Protein AF-A0A6A4YY53-F1 (afdb_monomer_lite)

Structure (mmCIF, N/CA/C/O backbone):
data_AF-A0A6A4YY53-F1
#
_entry.id   AF-A0A6A4YY53-F1
#
loop_
_atom_site.group_PDB
_atom_site.id
_atom_site.type_symbol
_atom_site.label_atom_id
_atom_site.label_alt_id
_atom_site.label_comp_id
_atom_site.label_asym_id
_atom_site.label_entity_id
_atom_site.label_seq_id
_atom_site.pdbx_PDB_ins_code
_atom_site.Cartn_x
_atom_site.Cartn_y
_atom_site.Cartn_z
_atom_site.occupancy
_atom_site.B_iso_or_equiv
_atom_site.auth_seq_id
_atom_site.auth_comp_id
_atom_site.auth_asym_id
_atom_site.auth_atom_id
_atom_site.pdbx_PDB_model_num
ATOM 1 N N . MET A 1 1 ? 32.878 -46.311 -9.387 1.00 37.47 1 MET A N 1
ATOM 2 C CA . MET A 1 1 ? 31.537 -45.861 -9.813 1.00 37.47 1 MET A CA 1
ATOM 3 C C . MET A 1 1 ? 31.121 -44.766 -8.856 1.00 37.47 1 MET A C 1
ATOM 5 O O . MET A 1 1 ? 30.853 -45.054 -7.700 1.00 37.47 1 MET A O 1
ATOM 9 N N . ALA A 1 2 ? 31.264 -43.519 -9.300 1.00 33.59 2 ALA A N 1
ATOM 10 C CA . ALA A 1 2 ? 31.060 -42.329 -8.488 1.00 33.59 2 ALA A CA 1
ATOM 11 C C . ALA A 1 2 ? 29.573 -41.958 -8.465 1.00 33.59 2 ALA A C 1
ATOM 13 O O . ALA A 1 2 ? 28.923 -41.954 -9.510 1.00 33.59 2 ALA A O 1
ATOM 14 N N . SER A 1 3 ? 29.060 -41.676 -7.270 1.00 32.03 3 SER A N 1
ATOM 15 C CA . SER A 1 3 ? 27.709 -41.169 -7.033 1.00 32.03 3 SER A CA 1
ATOM 16 C C . SER A 1 3 ? 27.502 -39.820 -7.732 1.00 32.03 3 SER A C 1
ATOM 18 O O . SER A 1 3 ? 28.399 -38.974 -7.677 1.00 32.03 3 SER A O 1
ATOM 20 N N . PRO A 1 4 ? 26.346 -39.576 -8.370 1.00 37.41 4 PRO A N 1
ATOM 21 C CA . PRO A 1 4 ? 26.076 -38.299 -9.003 1.00 37.41 4 PRO A CA 1
ATOM 22 C C . PRO A 1 4 ? 25.735 -37.246 -7.940 1.00 37.41 4 PRO A C 1
ATOM 24 O O . PRO A 1 4 ? 24.769 -37.375 -7.195 1.00 37.41 4 PRO A O 1
ATOM 27 N N . ASN A 1 5 ? 26.596 -36.230 -7.884 1.00 34.94 5 ASN A N 1
ATOM 28 C CA . ASN A 1 5 ? 26.412 -34.871 -7.376 1.00 34.94 5 ASN A CA 1
ATOM 29 C C . ASN A 1 5 ? 25.032 -34.524 -6.780 1.00 34.94 5 ASN A C 1
ATOM 31 O O . ASN A 1 5 ? 24.102 -34.166 -7.498 1.00 34.94 5 ASN A O 1
ATOM 35 N N . HIS A 1 6 ? 24.989 -34.406 -5.452 1.00 35.47 6 HIS A N 1
ATOM 36 C CA . HIS A 1 6 ? 24.028 -33.576 -4.708 1.00 35.47 6 HIS A CA 1
ATOM 37 C C . HIS A 1 6 ? 24.285 -32.056 -4.874 1.00 35.47 6 HIS A C 1
ATOM 39 O O . HIS A 1 6 ? 23.792 -31.238 -4.103 1.00 35.47 6 HIS A O 1
ATOM 45 N N . SER A 1 7 ? 25.047 -31.652 -5.893 1.00 38.91 7 SER A N 1
ATOM 46 C CA . SER A 1 7 ? 25.583 -30.294 -6.061 1.00 38.91 7 SER A CA 1
ATOM 47 C C . SER A 1 7 ? 24.715 -29.373 -6.929 1.00 38.91 7 SER A C 1
ATOM 49 O O . SER A 1 7 ? 25.187 -28.325 -7.356 1.00 38.91 7 SER A O 1
ATOM 51 N N . SER A 1 8 ? 23.459 -29.735 -7.208 1.00 35.44 8 SER A N 1
ATOM 52 C CA . SER A 1 8 ? 22.575 -28.958 -8.101 1.00 35.44 8 SER A CA 1
ATOM 53 C C . SER A 1 8 ? 21.378 -28.298 -7.406 1.00 35.44 8 SER A C 1
ATOM 55 O O . SER A 1 8 ? 20.578 -27.661 -8.077 1.00 35.44 8 SER A O 1
ATOM 57 N N . GLN A 1 9 ? 21.262 -28.400 -6.076 1.00 33.25 9 GLN A N 1
ATOM 58 C CA . GLN A 1 9 ? 20.248 -27.679 -5.281 1.00 33.25 9 GLN A CA 1
ATOM 59 C C . GLN A 1 9 ? 20.835 -26.578 -4.377 1.00 33.25 9 GLN A C 1
ATOM 61 O O . GLN A 1 9 ? 20.098 -25.943 -3.634 1.00 33.25 9 GLN A O 1
ATOM 66 N N . ALA A 1 10 ? 22.145 -26.316 -4.454 1.00 34.53 10 ALA A N 1
ATOM 67 C CA . ALA A 1 10 ? 22.851 -25.377 -3.570 1.00 34.53 10 ALA A CA 1
ATOM 68 C C . ALA A 1 10 ? 23.394 -24.117 -4.276 1.00 34.53 10 ALA A C 1
ATOM 70 O O . ALA A 1 10 ? 24.271 -23.445 -3.745 1.00 34.53 10 ALA A O 1
ATOM 71 N N . ILE A 1 11 ? 22.900 -23.784 -5.473 1.00 36.62 11 ILE A N 1
ATOM 72 C CA . ILE A 1 11 ? 23.312 -22.579 -6.208 1.00 36.62 11 ILE A CA 1
ATOM 73 C C . ILE A 1 11 ? 22.077 -21.949 -6.855 1.00 36.62 11 ILE A C 1
ATOM 75 O O . ILE A 1 11 ? 21.913 -22.085 -8.053 1.00 36.62 11 ILE A O 1
ATOM 79 N N . VAL A 1 12 ? 21.177 -21.378 -6.049 1.00 36.28 12 VAL A N 1
ATOM 80 C CA . VAL A 1 12 ? 20.434 -20.110 -6.259 1.00 36.28 12 VAL A CA 1
ATOM 81 C C . VAL A 1 12 ? 19.715 -19.820 -4.925 1.00 36.28 12 VAL A C 1
ATOM 83 O O . VAL A 1 12 ? 18.495 -19.829 -4.823 1.00 36.28 12 VAL A O 1
ATOM 86 N N . ALA A 1 13 ? 20.475 -19.619 -3.847 1.00 38.56 13 ALA A N 1
ATOM 87 C CA . ALA A 1 13 ? 20.013 -18.710 -2.804 1.00 38.56 13 ALA A CA 1
ATOM 88 C C . ALA A 1 13 ? 20.441 -17.325 -3.293 1.00 38.56 13 ALA A C 1
ATOM 90 O O . ALA A 1 13 ? 21.518 -16.847 -2.943 1.00 38.56 13 ALA A O 1
ATOM 91 N N . THR A 1 14 ? 19.684 -16.746 -4.231 1.00 50.88 14 THR A N 1
ATOM 92 C CA . THR A 1 14 ? 19.857 -15.337 -4.589 1.00 50.88 14 THR A CA 1
ATOM 93 C C . THR A 1 14 ? 19.625 -14.575 -3.296 1.00 50.88 14 THR A C 1
ATOM 95 O O . THR A 1 14 ? 18.511 -14.591 -2.773 1.00 50.88 14 THR A O 1
ATOM 98 N N . LEU A 1 15 ? 20.683 -14.003 -2.723 1.00 64.50 15 LEU A N 1
ATOM 99 C CA . LEU A 1 15 ? 20.560 -13.094 -1.593 1.00 64.50 15 LEU A CA 1
ATOM 100 C C . LEU A 1 15 ? 19.583 -12.003 -2.030 1.00 64.50 15 LEU A C 1
ATOM 102 O O . LEU A 1 15 ? 19.869 -11.250 -2.960 1.00 64.50 15 LEU A O 1
ATOM 106 N N . LEU A 1 16 ? 18.387 -12.002 -1.440 1.00 79.06 16 LEU A N 1
ATOM 107 C CA . LEU A 1 16 ? 17.420 -10.944 -1.678 1.00 79.06 16 LEU A CA 1
ATOM 108 C C . LEU A 1 16 ? 18.083 -9.610 -1.309 1.00 79.06 16 LEU A C 1
ATOM 110 O O . LEU A 1 16 ? 18.777 -9.562 -0.290 1.00 79.06 16 LEU A O 1
ATOM 114 N N . PRO A 1 17 ? 17.862 -8.543 -2.095 1.00 86.19 17 PRO A N 1
ATOM 115 C CA . PRO A 1 17 ? 18.312 -7.200 -1.754 1.00 86.19 17 PRO A CA 1
ATOM 116 C C . PRO A 1 17 ? 17.991 -6.858 -0.296 1.00 86.19 17 PRO A C 1
ATOM 118 O O . PRO A 1 17 ? 16.828 -6.938 0.120 1.00 86.19 17 PRO A O 1
ATOM 121 N N . SER A 1 18 ? 19.022 -6.510 0.475 1.00 84.38 18 SER A N 1
ATOM 122 C CA . SER A 1 18 ? 18.921 -6.219 1.911 1.00 84.38 18 SER A CA 1
ATOM 123 C C . SER A 1 18 ? 19.358 -4.807 2.286 1.00 84.38 18 SER A C 1
ATOM 125 O O . SER A 1 18 ? 19.112 -4.396 3.419 1.00 84.38 18 SER A O 1
ATOM 127 N N . ASN A 1 19 ? 19.984 -4.061 1.370 1.00 91.56 19 ASN A N 1
ATOM 128 C CA . ASN A 1 19 ? 20.367 -2.678 1.625 1.00 91.56 19 ASN A CA 1
ATOM 129 C C . ASN A 1 19 ? 19.117 -1.790 1.563 1.00 91.56 19 ASN A C 1
ATOM 131 O O . ASN A 1 19 ? 18.606 -1.511 0.478 1.00 91.56 19 ASN A O 1
ATOM 135 N N . GLU A 1 20 ? 18.577 -1.413 2.722 1.00 94.62 20 GLU A N 1
ATOM 136 C CA . GLU A 1 20 ? 17.355 -0.612 2.826 1.00 94.62 20 GLU A CA 1
ATOM 137 C C . GLU A 1 20 ? 17.622 0.831 2.380 1.00 94.62 20 GLU A C 1
ATOM 139 O O . GLU A 1 20 ? 18.438 1.541 2.961 1.00 94.62 20 GLU A O 1
ATOM 144 N N . ILE A 1 21 ? 16.910 1.269 1.343 1.00 94.81 21 ILE A N 1
ATOM 145 C CA . ILE A 1 21 ? 17.042 2.618 0.772 1.00 94.81 21 ILE A CA 1
ATOM 146 C C . ILE A 1 21 ? 15.827 3.505 1.056 1.00 94.81 21 ILE A C 1
ATOM 148 O O . ILE A 1 21 ? 15.877 4.711 0.793 1.00 94.81 21 ILE A O 1
ATOM 152 N N . LEU A 1 22 ? 14.734 2.915 1.548 1.00 95.75 22 LEU A N 1
ATOM 153 C CA . LEU A 1 22 ? 13.509 3.601 1.942 1.00 95.75 22 LEU A CA 1
ATOM 154 C C . LEU A 1 22 ? 12.761 2.775 2.994 1.00 95.75 22 LEU A C 1
ATOM 156 O O . LEU A 1 22 ? 12.512 1.589 2.777 1.00 95.75 22 LEU A O 1
ATOM 160 N N . GLU A 1 23 ? 12.324 3.438 4.063 1.00 96.19 23 GLU A N 1
ATOM 161 C CA . GLU A 1 23 ? 11.366 2.919 5.038 1.00 96.19 23 GLU A CA 1
ATOM 162 C C . GLU A 1 23 ? 10.312 3.993 5.327 1.00 96.19 23 GLU A C 1
ATOM 164 O O . GLU A 1 23 ? 10.627 5.096 5.774 1.00 96.19 23 GLU A O 1
ATOM 169 N N . LEU A 1 24 ? 9.046 3.664 5.069 1.00 94.62 24 LEU A N 1
ATOM 170 C CA . LEU A 1 24 ? 7.894 4.516 5.345 1.00 94.62 24 LEU A CA 1
ATOM 171 C C . LEU A 1 24 ? 6.865 3.696 6.117 1.00 94.62 24 LEU A C 1
ATOM 173 O O . LEU A 1 24 ? 6.412 2.662 5.639 1.00 94.62 24 LEU A O 1
ATOM 177 N N . LEU A 1 25 ? 6.478 4.148 7.308 1.00 92.69 25 LEU A N 1
ATOM 178 C CA . LEU A 1 25 ? 5.554 3.399 8.174 1.00 92.69 25 LEU A CA 1
ATOM 179 C C . LEU A 1 25 ? 4.077 3.640 7.830 1.00 92.69 25 LEU A C 1
ATOM 181 O O . LEU A 1 25 ? 3.223 2.798 8.108 1.00 92.69 25 LEU A O 1
ATOM 185 N N . THR A 1 26 ? 3.781 4.790 7.221 1.00 91.62 26 THR A N 1
ATOM 186 C CA . THR A 1 26 ? 2.415 5.216 6.915 1.00 91.62 26 THR A CA 1
ATOM 187 C C . THR A 1 26 ? 2.377 5.908 5.559 1.00 91.62 26 THR A C 1
ATOM 189 O O . THR A 1 26 ? 2.706 7.086 5.441 1.00 91.62 26 THR A O 1
ATOM 192 N N . VAL A 1 27 ? 1.946 5.174 4.538 1.00 93.38 27 VAL A N 1
ATOM 193 C CA . VAL A 1 27 ? 1.692 5.681 3.185 1.00 93.38 27 VAL A CA 1
ATOM 194 C C . VAL A 1 27 ? 0.210 5.513 2.871 1.00 93.38 27 VAL A C 1
ATOM 196 O O . VAL A 1 27 ? -0.342 4.427 3.059 1.00 93.38 27 VAL A O 1
ATOM 199 N N . SER A 1 28 ? -0.434 6.580 2.399 1.00 91.75 28 SER A N 1
ATOM 200 C CA . SER A 1 28 ? -1.796 6.541 1.866 1.00 91.75 28 SER A CA 1
ATOM 201 C C . SER A 1 28 ? -1.743 6.691 0.345 1.00 91.75 28 SER A C 1
ATOM 203 O O . SER A 1 28 ? -1.047 7.553 -0.190 1.00 91.75 28 SER A O 1
ATOM 205 N N . PHE A 1 29 ? -2.452 5.819 -0.368 1.00 89.94 29 PHE A N 1
ATOM 206 C CA . PHE A 1 29 ? -2.552 5.893 -1.823 1.00 89.94 29 PHE A CA 1
ATOM 207 C C . PHE A 1 29 ? -3.907 6.504 -2.185 1.00 89.94 29 PHE A C 1
ATOM 209 O O . PHE A 1 29 ? -4.923 5.960 -1.759 1.00 89.94 29 PHE A O 1
ATOM 216 N N . PRO A 1 30 ? -3.972 7.577 -2.997 1.00 85.62 30 PRO A N 1
ATOM 217 C CA . PRO A 1 30 ? -5.246 8.176 -3.409 1.00 85.62 30 PRO A CA 1
ATOM 218 C C . PRO A 1 30 ? -6.177 7.216 -4.162 1.00 85.62 30 PRO A C 1
ATOM 220 O O . PRO A 1 30 ? -7.385 7.430 -4.200 1.00 85.62 30 PRO A O 1
ATOM 223 N N . SER A 1 31 ? -5.618 6.169 -4.777 1.00 84.31 31 SER A N 1
ATOM 224 C CA . SER A 1 31 ? -6.366 5.096 -5.440 1.00 84.31 31 SER A CA 1
ATOM 225 C C . SER A 1 31 ? -7.013 4.105 -4.464 1.00 84.31 31 SER A C 1
ATOM 227 O O . SER A 1 31 ? -7.843 3.302 -4.879 1.00 84.31 31 SER A O 1
ATOM 229 N N . GLN A 1 32 ? -6.641 4.150 -3.185 1.00 84.31 32 GLN A N 1
ATOM 230 C CA . GLN A 1 32 ? -7.169 3.317 -2.111 1.00 84.31 32 GLN A CA 1
ATOM 231 C C . GLN A 1 32 ? -8.100 4.141 -1.211 1.00 84.31 32 GLN A C 1
ATOM 233 O O . GLN A 1 32 ? -8.141 5.371 -1.275 1.00 84.31 32 GLN A O 1
ATOM 238 N N . SER A 1 33 ? -8.875 3.473 -0.351 1.00 79.00 33 SER A N 1
ATOM 239 C CA . SER A 1 33 ? -9.682 4.186 0.649 1.00 79.00 33 SER A CA 1
ATOM 240 C C . SER A 1 33 ? -8.785 5.065 1.525 1.00 79.00 33 SER A C 1
ATOM 242 O O . SER A 1 33 ? -7.762 4.594 2.015 1.00 79.00 33 SER A O 1
ATOM 244 N N . ALA A 1 34 ? -9.212 6.300 1.804 1.00 70.88 34 ALA A N 1
ATOM 245 C CA . ALA A 1 34 ? -8.448 7.283 2.584 1.00 70.88 34 AL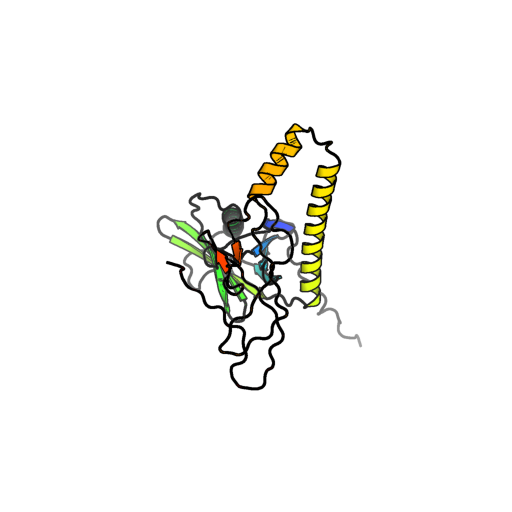A A CA 1
ATOM 246 C C . ALA A 1 34 ? -8.064 6.817 4.003 1.00 70.88 34 ALA A C 1
ATOM 248 O O . ALA A 1 34 ? -7.195 7.409 4.637 1.00 70.88 34 ALA A O 1
ATOM 249 N N . THR A 1 35 ? -8.722 5.777 4.519 1.00 72.81 35 THR A N 1
ATOM 250 C CA . THR A 1 35 ? -8.431 5.184 5.829 1.00 72.81 35 THR A CA 1
ATOM 251 C C . THR A 1 35 ? -7.400 4.060 5.779 1.00 72.81 35 THR A C 1
ATOM 253 O O . THR A 1 35 ? -6.858 3.718 6.823 1.00 72.81 35 THR A O 1
ATOM 256 N N . HIS A 1 36 ? -7.149 3.470 4.606 1.00 85.25 36 HIS A N 1
ATOM 257 C CA . HIS A 1 36 ? -6.193 2.377 4.460 1.00 85.25 36 HIS A CA 1
ATOM 258 C C . HIS A 1 36 ? -4.786 2.940 4.295 1.00 85.25 36 HIS A C 1
ATOM 260 O O . HIS A 1 36 ? -4.516 3.739 3.396 1.00 85.25 36 HIS A O 1
ATOM 266 N N . THR A 1 37 ? -3.882 2.499 5.166 1.00 92.12 37 THR A N 1
ATOM 267 C CA . THR A 1 37 ? -2.472 2.895 5.121 1.00 92.12 37 THR A CA 1
ATOM 268 C C . THR A 1 37 ? -1.566 1.679 5.045 1.00 92.12 37 THR A C 1
ATOM 270 O O . THR A 1 37 ? -1.928 0.577 5.467 1.00 92.12 37 THR A O 1
ATOM 273 N N . PHE A 1 38 ? -0.377 1.890 4.492 1.00 94.50 38 PHE A N 1
ATOM 274 C CA . PHE A 1 38 ? 0.596 0.835 4.259 1.00 94.50 38 PHE A CA 1
ATOM 275 C C . PHE A 1 38 ? 1.962 1.226 4.813 1.00 94.50 38 PHE A C 1
ATOM 277 O O . PHE A 1 38 ? 2.369 2.384 4.695 1.00 94.50 38 PHE A O 1
ATOM 284 N N . ALA A 1 39 ? 2.680 0.252 5.362 1.00 95.31 39 ALA A N 1
ATOM 285 C CA . ALA A 1 39 ? 4.120 0.351 5.520 1.00 95.31 39 ALA A CA 1
ATOM 286 C C . ALA A 1 39 ? 4.788 -0.070 4.204 1.00 95.31 39 ALA A C 1
ATOM 288 O O . ALA A 1 39 ? 4.394 -1.061 3.588 1.00 95.31 39 ALA A O 1
ATOM 289 N N . VAL A 1 40 ? 5.784 0.691 3.759 1.00 97.06 40 VAL A N 1
ATOM 290 C CA . VAL A 1 40 ? 6.498 0.483 2.497 1.00 97.06 40 VAL A CA 1
ATOM 291 C C . VAL A 1 40 ? 7.992 0.459 2.771 1.00 97.06 40 VAL A C 1
ATOM 293 O O . VAL A 1 40 ? 8.524 1.348 3.438 1.00 97.06 40 VAL A O 1
ATOM 296 N N . LYS A 1 41 ? 8.677 -0.543 2.223 1.00 97.12 41 LYS A N 1
ATOM 297 C CA . LYS A 1 41 ? 10.136 -0.633 2.241 1.00 97.12 41 LYS A CA 1
ATOM 298 C C . LYS A 1 41 ? 10.678 -0.907 0.849 1.00 97.12 41 LYS A C 1
ATOM 300 O O . LYS A 1 41 ? 10.087 -1.667 0.077 1.00 97.12 41 LYS A O 1
ATOM 305 N N . MET A 1 42 ? 11.824 -0.307 0.547 1.00 97.25 42 MET A N 1
ATOM 306 C CA . MET A 1 42 ? 12.580 -0.572 -0.675 1.00 97.25 42 MET A CA 1
ATOM 307 C C . MET A 1 42 ? 14.003 -0.976 -0.316 1.00 97.25 42 MET A C 1
ATOM 309 O O . MET A 1 42 ? 14.644 -0.338 0.521 1.00 97.25 42 MET A O 1
ATOM 313 N N . PHE A 1 43 ? 14.504 -2.003 -0.990 1.00 95.38 43 PHE A N 1
ATOM 314 C CA . PHE A 1 43 ? 15.859 -2.506 -0.814 1.00 95.38 43 PHE A CA 1
ATOM 315 C C . PHE A 1 43 ? 16.564 -2.592 -2.163 1.00 95.38 43 PHE A C 1
ATOM 317 O O . PHE A 1 43 ? 15.957 -3.031 -3.141 1.00 95.38 43 PHE A O 1
ATOM 324 N N . LEU A 1 44 ? 17.839 -2.222 -2.209 1.00 93.44 44 LEU A N 1
ATOM 325 C CA . LEU A 1 44 ? 18.726 -2.461 -3.348 1.00 93.44 44 LEU A CA 1
ATOM 326 C C . LEU A 1 44 ? 19.799 -3.486 -2.991 1.00 93.44 44 LEU A C 1
ATOM 328 O O . LEU A 1 44 ? 19.931 -3.924 -1.842 1.00 93.44 44 LEU A O 1
ATOM 332 N N . SER A 1 45 ? 20.531 -3.913 -4.012 1.00 89.00 45 SER A N 1
ATOM 333 C CA . SER A 1 45 ? 21.742 -4.700 -3.815 1.00 89.00 45 SER A CA 1
ATOM 334 C C . SER A 1 45 ? 22.838 -3.841 -3.171 1.00 89.00 45 SER A C 1
ATOM 336 O O . SER A 1 45 ? 22.762 -2.611 -3.167 1.00 89.00 45 SER A O 1
ATOM 338 N N . ASP A 1 46 ? 23.867 -4.474 -2.607 1.00 84.44 46 ASP A N 1
ATOM 339 C CA . ASP A 1 46 ? 24.931 -3.775 -1.860 1.00 84.44 46 ASP A CA 1
ATOM 340 C C . ASP A 1 46 ? 25.713 -2.757 -2.707 1.00 84.44 46 ASP A C 1
ATOM 342 O O . ASP A 1 46 ? 26.301 -1.818 -2.180 1.00 84.44 46 ASP A O 1
ATOM 346 N N . ASN A 1 47 ? 25.717 -2.932 -4.028 1.00 85.06 47 ASN A N 1
ATOM 347 C CA . ASN A 1 47 ? 26.295 -2.000 -4.994 1.00 85.06 47 ASN A CA 1
ATOM 348 C C . ASN A 1 47 ? 25.352 -0.842 -5.373 1.00 85.06 47 ASN A C 1
ATOM 350 O O . ASN A 1 47 ? 25.662 -0.119 -6.315 1.00 85.06 47 ASN A O 1
ATOM 354 N N . GLU A 1 48 ? 24.221 -0.695 -4.677 1.00 84.44 48 GLU A N 1
ATOM 355 C CA . GLU A 1 48 ? 23.156 0.273 -4.970 1.00 84.44 48 GLU A CA 1
ATOM 356 C C . GLU A 1 48 ? 22.615 0.162 -6.406 1.00 84.44 48 GLU A C 1
ATOM 358 O O . GLU A 1 48 ? 22.177 1.147 -6.988 1.00 84.44 48 GLU A O 1
ATOM 363 N N . ASP A 1 49 ? 22.620 -1.050 -6.967 1.00 90.12 49 ASP A N 1
ATOM 364 C CA . ASP A 1 49 ? 22.089 -1.382 -8.294 1.00 90.12 49 ASP A CA 1
ATOM 365 C C . ASP A 1 49 ? 20.934 -2.395 -8.175 1.00 90.12 49 ASP A C 1
ATOM 367 O O . ASP A 1 49 ? 20.626 -2.916 -7.091 1.00 90.12 49 ASP A O 1
ATOM 371 N N . LEU A 1 50 ? 20.294 -2.698 -9.303 1.00 90.75 50 LEU A N 1
ATOM 372 C CA . LEU A 1 50 ? 19.385 -3.827 -9.419 1.00 90.75 50 LEU A CA 1
ATOM 373 C C . LEU A 1 50 ? 20.108 -5.155 -9.104 1.00 90.75 50 LEU A C 1
ATOM 375 O O . LEU A 1 50 ? 21.280 -5.328 -9.448 1.00 90.75 50 LEU A O 1
ATOM 379 N N . PRO A 1 51 ? 19.406 -6.138 -8.509 1.00 93.81 51 PRO A N 1
ATOM 380 C CA . PRO A 1 51 ? 17.963 -6.157 -8.255 1.00 93.81 51 PRO A CA 1
ATOM 381 C C . PRO A 1 51 ? 17.478 -5.257 -7.110 1.00 93.81 51 PRO A C 1
ATOM 383 O O . PRO A 1 51 ? 18.178 -5.051 -6.122 1.00 93.81 51 PRO A O 1
ATOM 386 N N . MET A 1 52 ? 16.239 -4.770 -7.242 1.00 95.25 52 MET A N 1
ATOM 387 C CA . MET A 1 52 ? 15.501 -4.037 -6.207 1.00 95.25 52 MET A CA 1
ATOM 388 C C . MET A 1 52 ? 14.395 -4.919 -5.625 1.00 95.25 52 MET A C 1
ATOM 390 O O . MET A 1 52 ? 13.667 -5.570 -6.371 1.00 95.25 52 MET A O 1
ATOM 394 N N . ARG A 1 53 ? 14.213 -4.905 -4.304 1.00 95.25 53 ARG A N 1
ATOM 395 C CA . ARG A 1 53 ? 13.062 -5.523 -3.633 1.00 95.25 53 ARG A CA 1
ATOM 396 C C . ARG A 1 53 ? 12.118 -4.446 -3.113 1.00 95.25 53 ARG A C 1
ATOM 398 O O . ARG A 1 53 ? 12.530 -3.578 -2.347 1.00 95.25 53 ARG A O 1
ATOM 405 N N . LEU A 1 54 ? 10.853 -4.530 -3.505 1.00 96.75 54 LEU A N 1
ATOM 406 C CA . LEU A 1 54 ? 9.752 -3.752 -2.943 1.00 96.75 54 LEU A CA 1
ATOM 407 C C . LEU A 1 54 ? 8.997 -4.623 -1.948 1.00 96.75 54 LEU A C 1
ATOM 409 O O . LEU A 1 54 ? 8.704 -5.779 -2.248 1.00 96.75 54 LEU A O 1
ATOM 413 N N . TRP A 1 55 ? 8.664 -4.061 -0.794 1.00 96.00 55 TRP A N 1
ATOM 414 C CA . TRP A 1 55 ? 7.860 -4.720 0.226 1.00 96.00 55 TRP A CA 1
ATOM 415 C C . TRP A 1 55 ? 6.783 -3.763 0.730 1.00 96.00 55 TRP A C 1
ATOM 417 O O . TRP A 1 55 ? 7.076 -2.604 1.031 1.00 96.00 55 TRP A O 1
ATOM 427 N N . LEU A 1 56 ? 5.550 -4.255 0.810 1.00 96.19 56 LEU A N 1
ATOM 428 C CA . LEU A 1 56 ? 4.389 -3.543 1.335 1.00 96.19 56 LEU A CA 1
ATOM 429 C C . LEU A 1 56 ? 3.731 -4.369 2.440 1.00 96.19 56 LEU A C 1
ATOM 431 O O . LEU A 1 56 ? 3.566 -5.576 2.286 1.00 96.19 56 LEU A O 1
ATOM 435 N N . GLU A 1 57 ? 3.260 -3.708 3.492 1.00 93.88 57 GLU A N 1
ATOM 436 C CA . GLU A 1 57 ? 2.373 -4.281 4.509 1.00 93.88 57 GLU A CA 1
ATOM 437 C C . GLU A 1 57 ? 1.145 -3.391 4.695 1.00 93.88 57 GLU A C 1
ATOM 439 O O . GLU A 1 57 ? 1.267 -2.177 4.834 1.00 93.88 57 GLU A O 1
ATOM 444 N N . SER A 1 58 ? -0.045 -3.987 4.742 1.00 92.19 58 SER A N 1
ATOM 445 C CA . SER A 1 58 ? -1.263 -3.286 5.159 1.00 92.19 58 SER A CA 1
ATOM 446 C C . SER A 1 58 ? -1.224 -3.039 6.665 1.00 92.19 58 SER A C 1
ATOM 448 O O . SER A 1 58 ? -1.172 -3.994 7.440 1.00 92.19 58 SER A O 1
ATOM 450 N N . ASN A 1 59 ? -1.337 -1.785 7.104 1.00 87.75 59 ASN A N 1
ATOM 451 C CA . ASN A 1 59 ? -1.363 -1.471 8.536 1.00 87.75 59 ASN A CA 1
ATOM 452 C C . ASN A 1 59 ? -2.623 -2.006 9.236 1.00 87.75 59 ASN A C 1
ATOM 454 O O . ASN A 1 59 ? -2.572 -2.312 10.427 1.00 87.75 59 ASN A O 1
ATOM 458 N N . ASP A 1 60 ? -3.717 -2.174 8.490 1.00 86.44 60 ASP A N 1
ATOM 459 C CA . ASP A 1 60 ? -5.000 -2.646 9.014 1.00 86.44 60 ASP A CA 1
ATOM 460 C C . ASP A 1 60 ? -5.049 -4.171 9.136 1.00 86.44 60 ASP A C 1
ATOM 462 O O . ASP A 1 60 ? -5.431 -4.723 10.168 1.00 86.44 60 ASP A O 1
ATOM 466 N N . THR A 1 61 ? -4.663 -4.871 8.067 1.00 85.31 61 THR A N 1
ATOM 467 C CA . THR A 1 61 ? -4.844 -6.328 7.967 1.00 85.31 61 THR A CA 1
ATOM 468 C C . THR A 1 61 ? -3.562 -7.118 8.182 1.00 85.31 61 THR A C 1
ATOM 470 O O . THR A 1 61 ? -3.628 -8.333 8.362 1.00 85.31 61 THR A O 1
ATOM 473 N N . LYS A 1 62 ? -2.407 -6.443 8.152 1.00 84.69 62 LYS A N 1
ATOM 474 C CA . LYS A 1 62 ? -1.066 -7.031 8.253 1.00 84.69 62 LYS A CA 1
ATOM 475 C C . LYS A 1 62 ? -0.708 -8.018 7.145 1.00 84.69 62 LYS A C 1
ATOM 477 O O . LYS A 1 62 ? 0.311 -8.690 7.248 1.00 84.69 62 LYS A O 1
ATOM 482 N N . HIS A 1 63 ? -1.497 -8.091 6.071 1.00 87.00 63 HIS A N 1
ATOM 483 C CA . HIS A 1 63 ? -1.074 -8.778 4.852 1.00 87.00 63 HIS A CA 1
ATOM 484 C C . HIS A 1 63 ? 0.141 -8.069 4.260 1.00 87.00 63 HIS A C 1
ATOM 486 O O . HIS A 1 63 ? 0.253 -6.844 4.345 1.00 87.00 63 HIS A O 1
ATOM 492 N N . GLN A 1 64 ? 1.034 -8.857 3.675 1.00 90.19 64 GLN A N 1
ATOM 493 C CA . GLN A 1 64 ? 2.300 -8.407 3.127 1.00 90.19 64 GLN A CA 1
ATOM 494 C C . GLN A 1 64 ? 2.399 -8.850 1.683 1.00 90.19 64 GLN A C 1
ATOM 496 O O . GLN A 1 64 ? 1.954 -9.943 1.321 1.00 90.19 64 GLN A O 1
ATOM 501 N N . TRP A 1 65 ? 3.020 -8.004 0.879 1.00 94.75 65 TRP A N 1
ATOM 502 C CA . TRP A 1 65 ? 3.295 -8.280 -0.513 1.00 94.75 65 TRP A CA 1
ATOM 503 C C . TRP A 1 65 ? 4.719 -7.871 -0.844 1.00 94.75 65 TRP A C 1
ATOM 505 O O . TRP A 1 65 ? 5.241 -6.897 -0.299 1.00 94.75 65 TRP A O 1
ATOM 515 N N . GLU A 1 66 ? 5.337 -8.588 -1.774 1.00 94.88 66 GLU A N 1
ATOM 516 C CA . GLU A 1 66 ? 6.665 -8.243 -2.261 1.00 94.88 66 GLU A CA 1
ATOM 517 C C . GLU A 1 66 ? 6.784 -8.345 -3.778 1.00 94.88 66 GLU A C 1
ATOM 519 O O . GLU A 1 66 ? 6.086 -9.115 -4.437 1.00 94.88 66 GLU A O 1
ATOM 524 N N . CYS A 1 67 ? 7.690 -7.551 -4.339 1.00 95.00 67 CYS A N 1
ATOM 525 C CA . CYS A 1 67 ? 8.048 -7.591 -5.749 1.00 95.00 67 CYS A CA 1
ATOM 526 C C . CYS A 1 67 ? 9.571 -7.513 -5.875 1.00 95.00 67 CYS A C 1
ATOM 528 O O . CYS A 1 67 ? 10.196 -6.597 -5.335 1.00 95.00 67 CYS A O 1
ATOM 530 N N . LEU A 1 68 ? 10.169 -8.474 -6.581 1.00 94.81 68 LEU A N 1
ATOM 531 C CA . LEU A 1 68 ? 11.591 -8.466 -6.914 1.00 94.81 68 LEU A CA 1
ATOM 532 C C . LEU A 1 68 ? 11.768 -7.971 -8.352 1.00 94.81 68 LEU A C 1
ATOM 534 O O . LEU A 1 68 ? 11.359 -8.632 -9.305 1.00 94.81 68 LEU A O 1
ATOM 538 N N . VAL A 1 69 ? 12.410 -6.820 -8.499 1.00 95.00 69 VAL A N 1
ATOM 539 C CA . VAL A 1 69 ? 12.672 -6.161 -9.778 1.00 95.00 69 VAL A CA 1
ATOM 540 C C . VAL A 1 69 ? 14.106 -6.467 -10.195 1.00 95.00 69 VAL A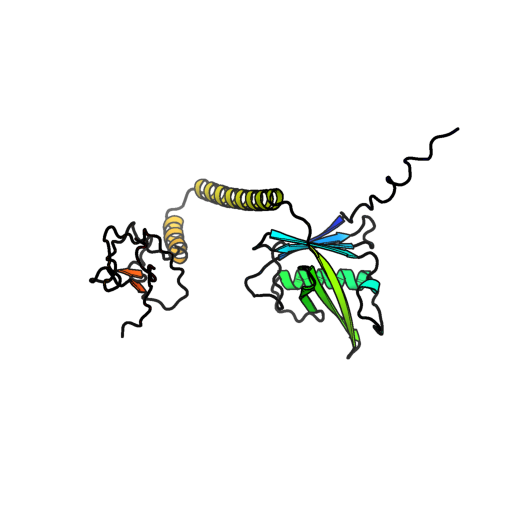 C 1
ATOM 542 O O . VAL A 1 69 ? 15.052 -5.881 -9.674 1.00 95.00 69 VAL A O 1
ATOM 545 N N . LEU A 1 70 ? 14.267 -7.401 -11.134 1.00 93.25 70 LEU A N 1
ATOM 546 C CA . LEU A 1 70 ? 15.571 -7.732 -11.729 1.00 93.25 70 LEU A CA 1
ATOM 547 C C . LEU A 1 70 ? 15.944 -6.777 -12.872 1.00 93.25 70 LEU A C 1
ATOM 549 O O . LEU A 1 70 ? 17.114 -6.479 -13.075 1.00 93.25 70 LEU A O 1
ATOM 553 N N . ASP A 1 71 ? 14.939 -6.319 -13.620 1.00 92.38 71 ASP A N 1
ATOM 554 C CA . ASP A 1 71 ? 15.075 -5.382 -14.734 1.00 92.38 71 ASP A CA 1
ATOM 555 C C . ASP A 1 71 ? 13.769 -4.594 -14.878 1.00 92.38 71 ASP A C 1
ATOM 557 O O . ASP A 1 71 ? 12.698 -5.177 -15.063 1.00 92.38 71 ASP A O 1
ATOM 561 N N . THR A 1 72 ? 13.855 -3.265 -14.812 1.00 92.75 72 THR A N 1
ATOM 562 C CA . THR A 1 72 ? 12.698 -2.362 -14.945 1.00 92.75 72 THR A CA 1
ATOM 563 C C . THR A 1 72 ? 12.002 -2.465 -16.306 1.00 92.75 72 THR A C 1
ATOM 565 O O . THR A 1 72 ? 10.809 -2.174 -16.398 1.00 92.75 72 THR A O 1
ATOM 568 N N . GLN A 1 73 ? 12.685 -2.950 -17.350 1.00 92.88 73 GLN A N 1
ATOM 569 C CA . GLN A 1 73 ? 12.082 -3.209 -18.663 1.00 92.88 73 GLN A CA 1
ATOM 570 C C . GLN A 1 73 ? 11.004 -4.296 -18.623 1.00 92.88 73 GLN A C 1
ATOM 572 O O . GLN A 1 73 ? 10.103 -4.289 -19.457 1.00 92.88 73 GLN A O 1
ATOM 577 N N . ASN A 1 74 ? 11.038 -5.206 -17.648 1.00 92.81 74 ASN A N 1
ATOM 578 C CA . ASN A 1 74 ? 10.003 -6.235 -17.504 1.00 92.81 74 ASN A CA 1
ATOM 579 C C . ASN A 1 74 ? 8.697 -5.691 -16.910 1.00 92.81 74 ASN A C 1
ATOM 581 O O . ASN A 1 74 ? 7.696 -6.401 -16.872 1.00 92.81 74 ASN A O 1
ATOM 585 N N . HIS A 1 75 ? 8.707 -4.435 -16.464 1.00 93.38 75 HIS A N 1
ATOM 586 C CA . HIS A 1 75 ? 7.591 -3.791 -15.782 1.00 93.38 75 HIS A CA 1
ATOM 587 C C . HIS A 1 75 ? 6.885 -2.744 -16.648 1.00 93.38 75 HIS A C 1
ATOM 589 O O . HIS A 1 75 ? 6.018 -2.036 -16.148 1.00 93.38 75 HIS A O 1
ATOM 595 N N . VAL A 1 76 ? 7.221 -2.624 -17.937 1.00 93.25 76 VAL A N 1
ATOM 596 C CA . VAL A 1 76 ? 6.528 -1.704 -18.855 1.00 93.25 76 VAL A CA 1
ATOM 597 C C . VAL A 1 76 ? 5.405 -2.412 -19.628 1.00 93.25 76 VAL A C 1
ATOM 599 O O . VAL A 1 76 ? 5.501 -3.610 -19.910 1.00 93.25 76 VAL A O 1
ATOM 602 N N . PRO A 1 77 ? 4.344 -1.694 -20.045 1.00 89.06 77 PRO A N 1
ATOM 603 C CA . PRO A 1 77 ? 3.316 -2.248 -20.917 1.00 89.06 77 PRO A CA 1
ATOM 604 C C . PRO A 1 77 ? 3.886 -2.805 -22.227 1.00 89.06 77 PRO A C 1
ATOM 606 O O . PRO A 1 77 ? 4.825 -2.258 -22.814 1.00 89.06 77 PRO A O 1
ATOM 609 N N . LYS A 1 78 ? 3.261 -3.866 -22.752 1.00 88.88 78 LYS A N 1
ATOM 610 C CA . LYS A 1 78 ? 3.627 -4.427 -24.061 1.00 88.88 78 LYS A CA 1
ATOM 611 C C . LYS A 1 78 ? 3.527 -3.350 -25.146 1.00 88.88 78 LYS A C 1
ATOM 613 O O . LYS A 1 78 ? 2.479 -2.736 -25.320 1.00 88.88 78 LYS A O 1
ATOM 618 N N . GLY A 1 79 ? 4.610 -3.157 -25.899 1.00 83.19 79 GLY A N 1
ATOM 619 C CA . GLY A 1 79 ? 4.679 -2.139 -26.951 1.00 83.19 79 GLY A CA 1
ATOM 620 C C . GLY A 1 79 ? 4.994 -0.725 -26.452 1.00 83.19 79 GLY A C 1
ATOM 621 O O . GLY A 1 79 ? 4.780 0.231 -27.200 1.00 83.19 79 GLY A O 1
ATOM 622 N N . ALA A 1 80 ? 5.498 -0.574 -25.220 1.00 84.88 80 ALA A N 1
ATOM 623 C CA . ALA A 1 80 ? 6.029 0.695 -24.734 1.00 84.88 80 ALA A CA 1
ATOM 624 C C . ALA A 1 80 ? 7.049 1.277 -25.728 1.00 84.88 80 ALA A C 1
ATOM 626 O O . ALA A 1 80 ? 7.946 0.588 -26.214 1.00 84.88 80 ALA A O 1
ATOM 627 N N . LYS A 1 81 ? 6.889 2.564 -26.053 1.00 81.69 81 LYS A N 1
ATOM 628 C CA . LYS A 1 81 ? 7.705 3.249 -27.071 1.00 81.69 81 LYS A CA 1
ATOM 629 C C . LYS A 1 81 ? 9.113 3.588 -26.584 1.00 81.69 81 LYS A C 1
ATOM 631 O O . LYS A 1 81 ? 9.977 3.898 -27.397 1.00 81.69 81 LYS A O 1
ATOM 636 N N . TYR A 1 82 ? 9.313 3.593 -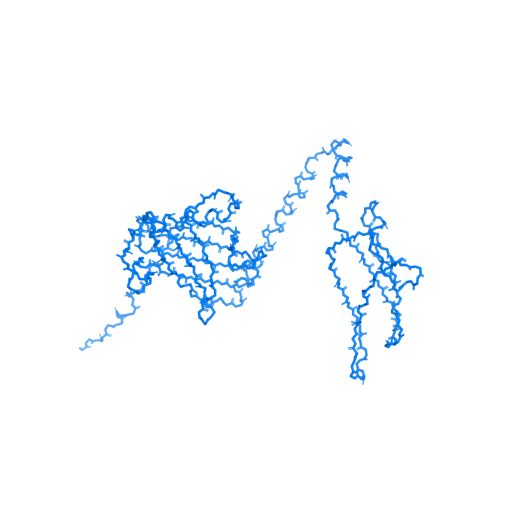25.274 1.00 82.62 82 TYR A N 1
ATOM 637 C CA . TYR A 1 82 ? 10.565 3.929 -24.621 1.00 82.62 82 TYR A CA 1
ATOM 638 C C . TYR A 1 82 ? 10.578 3.329 -23.218 1.00 82.62 82 TYR A C 1
ATOM 640 O O . TYR A 1 82 ? 9.525 3.089 -22.623 1.00 82.62 82 TYR A O 1
ATOM 648 N N . VAL A 1 83 ? 11.784 3.123 -22.702 1.00 88.50 83 VAL A N 1
ATOM 649 C CA . VAL A 1 83 ? 12.035 2.713 -21.325 1.00 88.50 83 VAL A CA 1
ATOM 650 C C . VAL A 1 83 ? 13.117 3.633 -20.776 1.00 88.50 83 VAL A C 1
ATOM 652 O O . VAL A 1 83 ? 14.136 3.859 -21.429 1.00 88.50 83 VAL A O 1
ATOM 655 N N . LEU A 1 84 ? 12.859 4.220 -19.614 1.00 89.62 84 LEU A N 1
ATOM 656 C CA . LEU A 1 84 ? 13.827 5.021 -18.877 1.00 89.62 84 LEU A CA 1
ATOM 657 C C . LEU A 1 84 ? 14.927 4.138 -18.269 1.00 89.62 84 LEU A C 1
ATOM 659 O O . LEU A 1 84 ? 14.669 2.969 -17.972 1.00 89.62 84 LEU A O 1
ATOM 663 N N . PRO A 1 85 ? 16.122 4.702 -18.029 1.00 92.19 85 PRO A N 1
ATOM 664 C CA . PRO A 1 85 ? 17.150 4.070 -17.209 1.00 92.19 85 PRO A CA 1
ATOM 665 C C . PRO A 1 85 ? 16.609 3.630 -15.842 1.00 92.19 85 PRO A C 1
ATOM 667 O O . PRO A 1 85 ? 15.774 4.317 -15.246 1.00 92.19 85 PRO A O 1
ATOM 670 N N . TRP A 1 86 ? 17.069 2.478 -15.349 1.00 93.38 86 TRP A N 1
ATOM 671 C CA . TRP A 1 86 ? 16.527 1.871 -14.131 1.00 93.38 86 TRP A CA 1
ATOM 672 C C . TRP A 1 86 ? 16.672 2.780 -12.900 1.00 93.38 86 TRP A C 1
ATOM 674 O O . TRP A 1 86 ? 15.759 2.853 -12.084 1.00 93.38 86 TRP A O 1
ATOM 684 N N . ASP A 1 87 ? 17.777 3.515 -12.791 1.00 93.62 87 ASP A N 1
ATOM 685 C CA . ASP A 1 87 ? 18.101 4.432 -11.696 1.00 93.62 87 ASP A CA 1
ATOM 686 C C . ASP A 1 87 ? 17.109 5.600 -11.630 1.00 93.62 87 ASP A C 1
ATOM 688 O O . ASP A 1 87 ? 16.661 5.992 -10.549 1.00 93.62 87 ASP A O 1
ATOM 692 N N . SER A 1 88 ? 16.689 6.097 -12.797 1.00 91.69 88 SER A N 1
ATOM 693 C CA . SER A 1 88 ? 15.633 7.106 -12.920 1.00 91.69 88 SER A CA 1
ATOM 694 C C . SER A 1 88 ? 14.279 6.564 -12.452 1.00 91.69 88 SER A C 1
ATOM 696 O O . SER A 1 88 ? 13.537 7.272 -11.768 1.00 91.69 88 SER A O 1
ATOM 698 N N . VAL A 1 89 ? 13.960 5.307 -12.781 1.00 93.62 89 VAL A N 1
ATOM 699 C CA . VAL A 1 89 ? 12.720 4.642 -12.339 1.00 93.62 89 VAL A CA 1
ATOM 700 C C . VAL A 1 89 ? 12.721 4.447 -10.823 1.00 93.62 89 VAL A C 1
ATOM 702 O O . VAL A 1 89 ? 11.750 4.815 -10.165 1.00 93.62 89 VAL A O 1
ATOM 705 N N . VAL A 1 90 ? 13.813 3.922 -10.258 1.00 94.38 90 VAL A N 1
ATOM 706 C CA . VAL A 1 90 ? 13.942 3.654 -8.816 1.00 94.38 90 VAL A CA 1
ATOM 707 C C . VAL A 1 90 ? 13.900 4.950 -8.011 1.00 94.38 90 VAL A C 1
ATOM 709 O O . VAL A 1 90 ? 13.156 5.036 -7.034 1.00 94.38 90 VAL A O 1
ATOM 712 N N . SER A 1 91 ? 14.636 5.976 -8.444 1.00 93.06 91 SER A N 1
ATOM 713 C CA . SER A 1 91 ? 14.662 7.278 -7.763 1.00 93.06 91 SER A CA 1
ATOM 714 C C . SER A 1 91 ? 13.293 7.951 -7.793 1.00 93.06 91 SER A C 1
ATOM 716 O O . SER A 1 91 ? 12.826 8.443 -6.769 1.00 93.06 91 SER A O 1
ATOM 718 N N . SER A 1 92 ? 12.607 7.914 -8.940 1.00 92.75 92 SER A N 1
ATOM 719 C CA . SER A 1 92 ? 11.272 8.505 -9.059 1.00 92.75 92 SER A CA 1
ATOM 720 C C . SER A 1 92 ? 10.222 7.729 -8.264 1.00 92.75 92 SER A C 1
ATOM 722 O O . SER A 1 92 ? 9.336 8.343 -7.677 1.00 92.75 92 SER A O 1
ATOM 724 N N . LEU A 1 93 ? 10.328 6.396 -8.192 1.00 95.44 93 LEU A N 1
ATOM 725 C CA . LEU A 1 93 ? 9.466 5.585 -7.332 1.00 95.44 93 LEU A CA 1
ATOM 726 C C . LEU A 1 93 ? 9.658 5.949 -5.857 1.00 95.44 93 LEU A C 1
ATOM 728 O O . LEU A 1 93 ? 8.675 6.174 -5.151 1.00 95.44 93 LEU A O 1
ATOM 732 N N . LYS A 1 94 ? 10.916 6.045 -5.411 1.00 94.75 94 LYS A N 1
ATOM 733 C CA . LYS A 1 94 ? 11.265 6.437 -4.044 1.00 94.75 94 LYS A CA 1
ATOM 734 C C . LYS A 1 94 ? 10.691 7.812 -3.699 1.00 94.75 94 LYS A C 1
ATOM 736 O O . LYS A 1 94 ? 9.945 7.923 -2.729 1.00 94.75 94 LYS A O 1
ATOM 741 N N . SER A 1 95 ? 10.960 8.829 -4.520 1.00 92.50 95 SER A N 1
ATOM 742 C CA . SER A 1 95 ? 10.422 10.180 -4.307 1.00 92.50 95 SER A CA 1
ATOM 743 C C . SER A 1 95 ? 8.891 10.219 -4.372 1.00 92.50 95 SER A C 1
ATOM 745 O O . SER A 1 95 ? 8.262 10.907 -3.574 1.00 92.50 95 SER A O 1
ATOM 747 N N . GLY A 1 96 ? 8.286 9.418 -5.255 1.00 91.62 96 GLY A N 1
ATOM 748 C CA . GLY A 1 96 ? 6.847 9.151 -5.316 1.00 91.62 96 GLY A CA 1
ATOM 749 C C . GLY A 1 96 ? 6.246 8.724 -3.988 1.00 91.62 96 GLY A C 1
ATOM 750 O O . GLY A 1 96 ? 5.284 9.320 -3.504 1.00 91.62 96 GLY A O 1
ATOM 751 N N . LEU A 1 97 ? 6.838 7.703 -3.382 1.00 93.75 97 LEU A N 1
ATOM 752 C CA . LEU A 1 97 ? 6.383 7.146 -2.113 1.00 93.75 97 LEU A CA 1
ATOM 753 C C . LEU A 1 97 ? 6.630 8.108 -0.940 1.00 93.75 97 LEU A C 1
ATOM 755 O O . LEU A 1 97 ? 5.754 8.269 -0.092 1.00 93.75 97 LEU A O 1
ATOM 759 N N . GLU A 1 98 ? 7.778 8.790 -0.910 1.00 92.88 98 GLU A N 1
ATOM 760 C CA . GLU A 1 98 ? 8.082 9.825 0.091 1.00 92.88 98 GLU A CA 1
ATOM 761 C C . GLU A 1 98 ? 7.085 10.990 0.015 1.00 92.88 98 GLU A C 1
ATOM 763 O O . GLU A 1 98 ? 6.597 11.468 1.043 1.00 92.88 98 GLU A O 1
ATOM 768 N N . HIS A 1 99 ? 6.726 11.413 -1.201 1.00 89.94 99 HIS A N 1
ATOM 769 C CA . HIS A 1 99 ? 5.726 12.449 -1.420 1.00 89.94 99 HIS A CA 1
ATOM 770 C C . HIS A 1 99 ? 4.358 12.032 -0.864 1.00 89.94 99 HIS A C 1
ATOM 772 O O . HIS A 1 99 ? 3.778 12.779 -0.070 1.00 89.94 99 HIS A O 1
ATOM 778 N N . LEU A 1 100 ? 3.897 10.814 -1.183 1.00 89.50 100 LEU A N 1
ATOM 779 C CA . LEU A 1 100 ? 2.655 10.254 -0.637 1.00 89.50 100 LEU A CA 1
ATOM 780 C C . LEU A 1 100 ? 2.668 10.193 0.899 1.00 89.50 100 LEU A C 1
ATOM 782 O O . LEU A 1 100 ? 1.687 10.570 1.537 1.00 89.50 100 LEU A O 1
ATOM 786 N N . ALA A 1 101 ? 3.782 9.781 1.511 1.00 89.12 101 ALA A N 1
ATOM 787 C CA . ALA A 1 101 ? 3.910 9.734 2.970 1.00 89.12 101 ALA A CA 1
ATOM 788 C C . ALA A 1 101 ? 3.871 11.128 3.618 1.00 89.12 101 ALA A C 1
ATOM 790 O O . ALA A 1 101 ? 3.283 11.316 4.685 1.00 89.12 101 ALA A O 1
ATOM 791 N N . SER A 1 102 ? 4.476 12.128 2.972 1.00 84.81 102 SER A N 1
ATOM 792 C CA . SER A 1 102 ? 4.567 13.493 3.503 1.00 84.81 102 SER A CA 1
ATOM 793 C C . SER A 1 102 ? 3.239 14.261 3.499 1.00 84.81 102 SER A C 1
ATOM 795 O O . SER A 1 102 ? 3.139 15.285 4.173 1.00 84.81 102 SER A O 1
ATOM 797 N N . HIS A 1 103 ? 2.232 13.796 2.744 1.00 70.50 103 HIS A N 1
ATOM 798 C CA . HIS A 1 103 ? 0.980 14.522 2.473 1.00 70.50 103 HIS A CA 1
ATOM 799 C C . HIS A 1 103 ? 1.210 15.955 1.944 1.00 70.50 103 HIS A C 1
ATOM 801 O O . HIS A 1 103 ? 0.346 16.827 2.076 1.00 70.50 103 HIS A O 1
ATOM 807 N N . ALA A 1 104 ? 2.386 16.229 1.370 1.00 68.06 104 ALA A N 1
ATOM 808 C CA . ALA A 1 104 ? 2.719 17.541 0.844 1.00 68.06 104 ALA A CA 1
ATOM 809 C C . ALA A 1 104 ? 1.856 17.850 -0.385 1.00 68.06 104 ALA A C 1
ATOM 811 O O . ALA A 1 104 ? 1.717 17.033 -1.285 1.00 68.06 104 ALA A O 1
ATOM 812 N N . THR A 1 105 ? 1.322 19.066 -0.473 1.00 58.81 105 THR A N 1
ATOM 813 C CA . THR A 1 105 ? 0.487 19.520 -1.600 1.00 58.81 105 THR A CA 1
ATOM 814 C C . THR A 1 105 ? 1.304 19.992 -2.809 1.00 58.81 105 THR A C 1
ATOM 816 O O . THR A 1 105 ? 0.803 20.764 -3.624 1.00 58.81 105 THR A O 1
ATOM 819 N N . CYS A 1 106 ? 2.585 19.629 -2.891 1.00 57.12 106 CYS A N 1
ATOM 820 C CA . CYS A 1 106 ? 3.435 20.049 -4.002 1.00 57.12 106 CYS A CA 1
ATOM 821 C C . CYS A 1 106 ? 3.019 19.290 -5.265 1.00 57.12 106 CYS A C 1
ATOM 823 O O . CYS A 1 106 ? 2.896 18.070 -5.212 1.00 57.12 106 CYS A O 1
ATOM 825 N N . GLU A 1 107 ? 2.826 19.981 -6.390 1.00 58.69 107 GLU A N 1
ATOM 826 C CA . GLU A 1 107 ? 2.629 19.314 -7.679 1.00 58.69 107 GLU A CA 1
ATOM 827 C C . GLU A 1 107 ? 3.886 18.494 -7.995 1.00 58.69 107 GLU A C 1
ATOM 829 O O . GLU A 1 107 ? 4.948 19.038 -8.296 1.00 58.69 107 GLU A O 1
ATOM 834 N N . CYS A 1 108 ? 3.780 17.176 -7.850 1.00 64.12 108 CYS A N 1
ATOM 835 C CA . CYS A 1 108 ? 4.791 16.249 -8.320 1.00 64.12 108 CYS A CA 1
ATOM 836 C C . CYS A 1 108 ? 4.381 15.753 -9.700 1.00 64.12 108 CYS A C 1
ATOM 838 O O . CYS A 1 108 ? 3.260 15.301 -9.915 1.00 64.12 108 CYS A O 1
ATOM 840 N N . ASP A 1 109 ? 5.321 15.832 -10.632 1.00 72.81 109 ASP A N 1
ATOM 841 C CA . ASP A 1 109 ? 5.121 15.436 -12.023 1.00 72.81 109 ASP A CA 1
ATOM 842 C C . ASP A 1 109 ? 4.927 13.915 -12.192 1.00 72.81 109 ASP A C 1
ATOM 844 O O . ASP A 1 109 ? 4.493 13.453 -13.247 1.00 72.81 109 ASP A O 1
ATOM 848 N N . TYR A 1 110 ? 5.239 13.129 -11.158 1.00 77.88 110 TYR A N 1
ATOM 849 C CA . TYR A 1 110 ? 5.071 11.681 -11.112 1.00 77.88 110 TYR A CA 1
ATOM 850 C C . TYR A 1 110 ? 3.819 11.273 -10.331 1.00 77.88 110 TYR A C 1
ATOM 852 O O . TYR A 1 110 ? 3.472 11.867 -9.312 1.00 77.88 110 TYR A O 1
ATOM 860 N N . VAL A 1 111 ? 3.170 10.200 -10.781 1.00 85.56 111 VAL A N 1
ATOM 861 C CA . VAL A 1 111 ? 1.993 9.628 -10.117 1.00 85.56 111 VAL A CA 1
ATOM 862 C C . VAL A 1 111 ? 2.308 8.205 -9.683 1.00 85.56 111 VAL A C 1
ATOM 864 O O . VAL A 1 111 ? 2.722 7.386 -10.503 1.00 85.56 111 VAL A O 1
ATOM 867 N N . VAL A 1 112 ? 2.092 7.915 -8.399 1.00 90.56 112 VAL A N 1
ATOM 868 C CA . VAL A 1 112 ? 2.172 6.563 -7.839 1.00 90.56 112 VAL A CA 1
ATOM 869 C C . VAL A 1 112 ? 0.784 6.136 -7.379 1.00 90.56 112 VAL A C 1
ATOM 871 O O . VAL A 1 112 ? 0.173 6.802 -6.543 1.00 90.56 112 VAL A O 1
ATOM 874 N N . THR A 1 113 ? 0.288 5.023 -7.912 1.00 92.06 113 THR A N 1
ATOM 875 C CA . THR A 1 113 ? -0.991 4.424 -7.511 1.00 92.06 113 THR A CA 1
ATOM 876 C C . THR A 1 113 ? -0.801 2.981 -7.081 1.00 92.06 113 THR A C 1
ATOM 878 O O . THR A 1 113 ? 0.128 2.297 -7.508 1.00 92.06 113 THR A O 1
ATOM 881 N N . LEU A 1 114 ? -1.699 2.523 -6.216 1.00 94.38 114 LEU A N 1
ATOM 882 C CA . LEU A 1 114 ? -1.786 1.138 -5.776 1.00 94.38 114 LEU A CA 1
ATOM 883 C C . LEU A 1 114 ? -3.163 0.597 -6.151 1.00 94.38 114 LEU A C 1
ATOM 885 O O . LEU A 1 114 ? -4.180 1.141 -5.714 1.00 94.38 114 LEU A O 1
ATOM 889 N N . GLU A 1 115 ? -3.186 -0.454 -6.956 1.00 91.38 115 GLU A N 1
ATOM 890 C CA . GLU A 1 115 ? -4.393 -1.083 -7.491 1.00 91.38 115 GLU A CA 1
ATOM 891 C C . GLU A 1 115 ? -4.459 -2.553 -7.072 1.00 91.38 115 GLU A C 1
ATOM 893 O O . GLU A 1 115 ? -3.429 -3.193 -6.846 1.00 91.38 115 GLU A O 1
ATOM 898 N N . ASP A 1 116 ? -5.671 -3.100 -6.994 1.00 88.50 116 ASP A N 1
ATOM 899 C CA . ASP A 1 116 ? -5.857 -4.534 -6.783 1.00 88.50 116 ASP A CA 1
ATOM 900 C C . ASP A 1 116 ? -5.483 -5.295 -8.062 1.00 88.50 116 ASP A C 1
ATOM 902 O O . ASP A 1 116 ? -5.970 -5.000 -9.157 1.00 88.50 116 ASP A O 1
ATOM 906 N N . GLY A 1 117 ? -4.590 -6.272 -7.923 1.00 82.75 117 GLY A N 1
ATOM 907 C CA . GLY A 1 117 ? -4.209 -7.193 -8.985 1.00 82.75 117 GLY A CA 1
ATOM 908 C C . GLY A 1 117 ? -5.015 -8.493 -8.950 1.00 82.75 117 GLY A C 1
ATOM 909 O O . GLY A 1 117 ? -5.923 -8.694 -8.141 1.00 82.75 117 GLY A O 1
ATOM 910 N N . ASP A 1 118 ? -4.649 -9.426 -9.827 1.00 83.62 118 ASP A N 1
ATOM 911 C CA . ASP A 1 118 ? -5.276 -10.746 -9.861 1.00 83.62 118 ASP A CA 1
ATOM 912 C C . ASP A 1 118 ? -4.849 -11.598 -8.654 1.00 83.62 118 ASP A C 1
ATOM 914 O O . ASP A 1 118 ? -3.732 -11.495 -8.156 1.00 83.62 118 ASP A O 1
ATOM 918 N N . SER A 1 119 ? -5.721 -12.505 -8.205 1.00 84.88 119 SER A N 1
ATOM 919 C CA . SER A 1 119 ? -5.403 -13.516 -7.174 1.00 84.88 119 SER A CA 1
ATOM 920 C C . SER A 1 119 ? -4.880 -12.951 -5.840 1.00 84.88 119 SER A C 1
ATOM 922 O O . SER A 1 119 ? -4.062 -13.581 -5.172 1.00 84.88 119 SER A O 1
ATOM 924 N N . GLY A 1 120 ? -5.353 -11.767 -5.436 1.00 83.94 120 GLY A N 1
ATOM 925 C CA . GLY A 1 120 ? -4.958 -11.118 -4.179 1.00 83.94 120 GLY A CA 1
ATOM 926 C C . GLY A 1 120 ? -3.620 -10.382 -4.243 1.00 83.94 120 GLY A C 1
ATOM 927 O O . GLY A 1 120 ? -3.152 -9.898 -3.214 1.00 83.94 120 GLY A O 1
ATOM 928 N N . HIS A 1 121 ? -3.004 -10.294 -5.424 1.00 91.06 121 HIS A N 1
ATOM 929 C CA . HIS A 1 121 ? -1.844 -9.445 -5.660 1.00 91.06 121 HIS A CA 1
ATOM 930 C C . HIS A 1 121 ? -2.219 -7.969 -5.535 1.00 91.06 121 HIS A C 1
ATOM 932 O O . HIS A 1 121 ? -3.374 -7.585 -5.717 1.00 91.06 121 HIS A O 1
ATOM 938 N N . LEU A 1 122 ? -1.211 -7.139 -5.301 1.00 93.88 122 LEU A N 1
ATOM 939 C CA . LEU A 1 122 ? -1.319 -5.696 -5.480 1.00 93.88 122 LEU A CA 1
ATOM 940 C C . LEU A 1 122 ? -0.474 -5.280 -6.677 1.00 93.88 122 LEU A C 1
ATOM 942 O O . LEU A 1 122 ? 0.543 -5.903 -6.974 1.00 93.88 122 LEU A O 1
ATOM 946 N N . ARG A 1 123 ? -0.875 -4.214 -7.359 1.00 95.56 123 ARG A N 1
ATOM 947 C CA . ARG A 1 123 ? -0.117 -3.612 -8.452 1.00 95.56 123 ARG A CA 1
ATOM 948 C C . ARG A 1 123 ? 0.226 -2.179 -8.092 1.00 95.56 123 ARG A C 1
ATOM 950 O O . ARG A 1 123 ? -0.652 -1.324 -8.016 1.00 95.56 123 ARG A O 1
ATOM 957 N N . LEU A 1 124 ? 1.512 -1.916 -7.893 1.00 96.25 124 LEU A N 1
ATOM 958 C CA . LEU A 1 124 ? 2.021 -0.561 -7.718 1.00 96.25 124 LEU A CA 1
ATOM 959 C C . LEU A 1 124 ? 2.381 -0.007 -9.096 1.00 96.25 124 LEU A C 1
ATOM 961 O O . LEU A 1 124 ? 3.237 -0.565 -9.784 1.00 96.25 124 LEU A O 1
ATOM 965 N N . ALA A 1 125 ? 1.717 1.063 -9.513 1.00 94.56 125 ALA A N 1
ATOM 966 C CA . ALA A 1 125 ? 1.965 1.711 -10.790 1.00 94.56 125 ALA A CA 1
ATOM 967 C C . ALA A 1 125 ? 2.677 3.050 -10.588 1.00 94.56 125 ALA A C 1
ATOM 969 O O . ALA A 1 125 ? 2.291 3.852 -9.741 1.00 94.56 125 ALA A O 1
ATOM 970 N N . LEU A 1 126 ? 3.711 3.288 -11.392 1.00 93.75 126 LEU A N 1
ATOM 971 C CA . LEU A 1 126 ? 4.447 4.543 -11.468 1.00 93.75 126 LEU A CA 1
ATOM 972 C C . LEU A 1 126 ? 4.274 5.135 -12.866 1.00 93.75 126 LEU A C 1
ATOM 974 O O . LEU A 1 126 ? 4.605 4.490 -13.863 1.00 93.75 126 LEU A O 1
ATOM 978 N N . VAL A 1 127 ? 3.800 6.376 -12.934 1.00 90.50 127 VAL A N 1
ATOM 979 C CA . VAL A 1 127 ? 3.668 7.143 -14.175 1.00 90.50 127 VAL A CA 1
ATOM 980 C C . VAL A 1 127 ? 4.620 8.334 -14.132 1.00 90.50 127 VAL A C 1
ATOM 982 O O . VAL A 1 127 ? 4.541 9.158 -13.224 1.00 90.50 127 VAL A O 1
ATOM 985 N N . LEU A 1 128 ? 5.518 8.417 -15.116 1.00 87.69 128 LEU A N 1
ATOM 986 C CA . LEU A 1 128 ? 6.575 9.426 -15.221 1.00 87.69 128 LEU A CA 1
ATOM 987 C C . LEU A 1 128 ? 6.432 10.228 -16.516 1.00 87.69 128 LEU A C 1
ATOM 989 O O . LEU A 1 128 ? 6.301 9.620 -17.579 1.00 87.69 128 LEU A O 1
ATOM 993 N N . PRO A 1 129 ? 6.524 11.562 -16.500 1.00 82.12 129 PRO A N 1
ATOM 994 C CA . PRO A 1 129 ? 6.611 12.334 -17.726 1.00 82.12 129 PRO A CA 1
ATOM 995 C C . PRO A 1 129 ? 8.005 12.176 -18.334 1.00 82.12 129 PRO A C 1
ATOM 997 O O . PRO A 1 129 ? 9.021 12.293 -17.656 1.00 82.12 129 PRO A O 1
ATOM 1000 N N . TYR A 1 130 ? 8.057 11.912 -19.636 1.00 71.94 130 TYR A N 1
ATOM 1001 C CA . TYR A 1 130 ? 9.308 11.728 -20.384 1.00 71.94 130 TYR A CA 1
ATOM 1002 C C . TYR A 1 130 ? 9.510 12.788 -21.479 1.00 71.94 130 TYR A C 1
ATOM 1004 O O . TYR A 1 130 ? 10.628 13.026 -21.927 1.00 71.94 130 TYR A O 1
ATOM 1012 N N . ALA A 1 131 ? 8.439 13.464 -21.905 1.00 69.56 131 ALA A N 1
ATOM 1013 C CA . ALA A 1 131 ? 8.463 14.600 -22.830 1.00 69.56 131 ALA A CA 1
ATOM 1014 C C . ALA A 1 131 ? 7.115 15.344 -22.774 1.00 69.56 131 ALA A C 1
ATOM 1016 O O . ALA A 1 131 ? 6.183 14.856 -22.141 1.00 69.56 131 ALA A O 1
ATOM 1017 N N . ARG A 1 132 ? 6.979 16.477 -23.491 1.00 68.50 132 ARG A N 1
ATOM 1018 C CA . ARG A 1 132 ? 5.806 17.393 -23.463 1.00 68.50 132 ARG A CA 1
ATOM 1019 C C . ARG A 1 132 ? 4.413 16.735 -23.523 1.00 68.50 132 ARG A C 1
ATOM 1021 O O . ARG A 1 132 ? 3.438 17.404 -23.201 1.00 68.50 132 ARG A O 1
ATOM 1028 N N . SER A 1 133 ? 4.283 15.487 -23.977 1.00 68.81 133 SER A N 1
ATOM 1029 C CA . SER A 1 133 ? 3.001 14.760 -23.999 1.00 68.81 133 SER A CA 1
ATOM 1030 C C . SER A 1 133 ? 3.138 13.237 -23.853 1.00 68.81 133 SER A C 1
ATOM 1032 O O . SER A 1 133 ? 2.217 12.509 -24.216 1.00 68.81 133 SER A O 1
ATOM 1034 N N . TYR A 1 134 ? 4.287 12.734 -23.388 1.00 77.31 134 TYR A N 1
ATOM 1035 C CA . TYR A 1 134 ? 4.544 11.294 -23.292 1.00 77.31 134 TYR A CA 1
ATOM 1036 C C . TYR A 1 134 ? 4.814 10.884 -21.845 1.00 77.31 134 TYR A C 1
ATOM 1038 O O . TYR A 1 134 ? 5.631 11.515 -21.170 1.00 77.31 134 TYR A O 1
ATOM 1046 N N . TYR A 1 135 ? 4.161 9.801 -21.413 1.00 84.12 135 TYR A N 1
ATOM 1047 C CA . TYR A 1 135 ? 4.287 9.226 -20.075 1.00 84.12 135 TYR A CA 1
ATOM 1048 C C . TYR A 1 135 ? 4.826 7.794 -20.114 1.00 84.12 135 TYR A C 1
ATOM 1050 O O . TYR A 1 135 ? 4.357 6.959 -20.889 1.00 84.12 135 TYR A O 1
ATOM 1058 N N . ALA A 1 136 ? 5.871 7.546 -19.327 1.00 88.81 136 ALA A N 1
ATOM 1059 C CA . ALA A 1 136 ? 6.394 6.218 -19.055 1.00 88.81 136 ALA A CA 1
ATOM 1060 C C . ALA A 1 136 ? 5.531 5.606 -17.955 1.00 88.81 136 ALA A C 1
ATOM 1062 O O . ALA A 1 136 ? 5.323 6.247 -16.928 1.00 88.81 136 ALA A O 1
ATOM 1063 N N . THR A 1 137 ? 5.061 4.380 -18.148 1.00 91.44 137 THR A N 1
ATOM 1064 C CA . THR A 1 137 ? 4.311 3.660 -17.119 1.00 91.44 137 THR A CA 1
ATOM 1065 C C . THR A 1 137 ? 5.064 2.399 -16.752 1.00 91.44 137 THR A C 1
ATOM 1067 O O . THR A 1 137 ? 5.458 1.638 -17.636 1.00 91.44 137 THR A O 1
ATOM 1070 N N . TYR A 1 138 ? 5.231 2.186 -15.453 1.00 94.31 138 TYR A N 1
ATOM 1071 C CA . TYR A 1 138 ? 5.805 0.983 -14.873 1.00 94.31 138 TYR A CA 1
ATOM 1072 C C . TYR A 1 138 ? 4.794 0.366 -13.915 1.00 94.31 138 TYR A C 1
ATOM 1074 O O . TYR A 1 138 ? 4.181 1.083 -13.129 1.00 94.31 138 TYR A O 1
ATOM 1082 N N . SER A 1 139 ? 4.619 -0.948 -13.980 1.00 95.44 139 SER A N 1
ATOM 1083 C CA . SER A 1 139 ? 3.720 -1.707 -13.117 1.00 95.44 139 SER A CA 1
ATOM 1084 C C . SER A 1 139 ? 4.495 -2.810 -12.408 1.00 95.44 139 SER A C 1
ATOM 1086 O O . SER A 1 139 ? 5.046 -3.722 -13.029 1.00 95.44 139 SER A O 1
ATOM 1088 N N . PHE A 1 140 ? 4.534 -2.719 -11.086 1.00 96.31 140 PHE A N 1
ATOM 1089 C CA . PHE A 1 140 ? 5.178 -3.683 -10.211 1.00 96.31 140 PHE A CA 1
ATOM 1090 C C . PHE A 1 140 ? 4.096 -4.571 -9.604 1.00 96.31 140 PHE A C 1
ATOM 1092 O O . PHE A 1 140 ? 3.309 -4.118 -8.773 1.00 96.31 140 PHE A O 1
ATOM 1099 N N . ASP A 1 141 ? 4.040 -5.823 -10.050 1.00 95.19 141 ASP A N 1
ATOM 1100 C CA . ASP A 1 141 ? 3.132 -6.819 -9.490 1.00 95.19 141 ASP A CA 1
ATOM 1101 C C . ASP A 1 141 ? 3.716 -7.336 -8.169 1.00 95.19 141 ASP A C 1
ATOM 1103 O O . ASP A 1 141 ? 4.731 -8.038 -8.159 1.00 95.19 141 ASP A O 1
ATOM 1107 N N . LEU A 1 142 ? 3.085 -6.972 -7.052 1.00 94.94 142 LEU A N 1
ATOM 1108 C CA . LEU A 1 142 ? 3.448 -7.440 -5.722 1.00 94.94 142 LEU A CA 1
ATOM 1109 C C . LEU A 1 142 ? 2.682 -8.720 -5.389 1.00 94.94 142 LEU A C 1
ATOM 1111 O O . LEU A 1 142 ? 1.449 -8.753 -5.344 1.00 94.94 142 LEU A O 1
ATOM 1115 N N . VAL A 1 143 ? 3.442 -9.780 -5.147 1.00 92.12 143 VAL A N 1
ATOM 1116 C CA . VAL A 1 143 ? 2.937 -11.114 -4.836 1.00 92.12 143 VAL A CA 1
ATOM 1117 C C . VAL A 1 143 ? 2.623 -11.194 -3.342 1.00 92.12 143 VAL A C 1
ATOM 1119 O O . VAL A 1 143 ? 3.454 -10.759 -2.542 1.00 92.12 143 VAL A O 1
ATOM 1122 N N . PRO A 1 144 ? 1.466 -11.752 -2.939 1.00 91.12 144 PRO A N 1
ATOM 1123 C CA . PRO A 1 144 ? 1.157 -11.982 -1.535 1.00 91.12 144 PRO A CA 1
ATOM 1124 C C . PRO A 1 144 ? 2.209 -12.878 -0.894 1.00 91.12 144 PRO A C 1
ATOM 1126 O O . PRO A 1 144 ? 2.492 -13.977 -1.378 1.00 91.12 144 PRO A O 1
ATOM 1129 N N . MET A 1 145 ? 2.763 -12.430 0.223 1.00 85.00 145 MET A N 1
ATOM 1130 C CA . MET A 1 145 ? 3.640 -13.256 1.035 1.00 85.00 145 MET A CA 1
ATOM 1131 C C . MET A 1 145 ? 2.780 -14.186 1.888 1.00 85.00 145 MET A C 1
ATOM 1133 O O . MET A 1 145 ? 1.812 -13.760 2.522 1.00 85.00 145 MET A O 1
ATOM 1137 N N . ALA A 1 146 ? 3.129 -15.472 1.913 1.00 67.94 146 ALA A N 1
ATOM 1138 C CA . ALA A 1 146 ? 2.522 -16.413 2.842 1.00 67.94 146 ALA A CA 1
ATOM 1139 C C . ALA A 1 146 ? 2.996 -16.069 4.258 1.00 67.94 146 ALA A C 1
ATOM 1141 O O . ALA A 1 146 ? 4.057 -16.509 4.690 1.00 67.94 146 ALA A O 1
ATOM 1142 N N . ILE A 1 147 ? 2.220 -15.250 4.964 1.00 60.28 147 ILE A N 1
ATOM 1143 C CA . ILE A 1 147 ? 2.459 -14.977 6.376 1.00 60.28 147 ILE A CA 1
ATOM 1144 C C . ILE A 1 147 ? 1.791 -16.093 7.169 1.00 60.28 147 ILE A C 1
ATOM 1146 O O . ILE A 1 147 ? 0.575 -16.303 7.069 1.00 60.28 147 ILE A O 1
ATOM 1150 N N . GLU A 1 148 ? 2.560 -16.824 7.971 1.00 56.12 148 GLU A N 1
ATOM 1151 C CA . GLU A 1 148 ? 1.945 -17.735 8.925 1.00 56.12 148 GLU A CA 1
ATOM 1152 C C . GLU A 1 148 ? 1.129 -16.905 9.925 1.00 56.12 148 GLU A C 1
ATOM 1154 O O . GLU A 1 148 ? 1.565 -15.855 10.390 1.00 56.12 148 GLU A O 1
ATOM 1159 N N . LYS A 1 149 ? -0.076 -17.356 10.303 1.00 52.34 149 LYS A N 1
ATOM 1160 C CA . LYS A 1 149 ? -0.933 -16.627 11.267 1.00 52.34 149 LYS A CA 1
ATOM 1161 C C . LYS A 1 149 ? -0.196 -16.259 12.563 1.00 52.34 149 LYS A C 1
ATOM 1163 O O . LYS A 1 149 ? -0.555 -15.292 13.227 1.00 52.34 149 LYS A O 1
ATOM 1168 N N . VAL A 1 150 ? 0.824 -17.038 12.912 1.00 48.19 150 VAL A N 1
ATOM 1169 C CA . VAL A 1 150 ? 1.719 -16.805 14.044 1.00 48.19 150 VAL A CA 1
ATOM 1170 C C . VAL A 1 150 ? 2.544 -15.529 13.855 1.00 48.19 150 VAL A C 1
ATOM 1172 O O . VAL A 1 150 ? 2.657 -14.754 14.800 1.00 48.19 150 VAL A O 1
ATOM 1175 N N . ASP A 1 151 ? 3.058 -15.253 12.660 1.00 51.66 151 ASP A N 1
ATOM 1176 C CA . ASP A 1 151 ? 3.872 -14.068 12.369 1.00 51.66 151 ASP A CA 1
ATOM 1177 C C . ASP A 1 151 ? 3.039 -12.782 12.367 1.00 51.66 151 ASP A C 1
ATOM 1179 O O . ASP A 1 151 ? 3.495 -11.758 12.878 1.00 51.66 151 ASP A O 1
ATOM 1183 N N . ILE A 1 152 ? 1.779 -12.847 11.913 1.00 57.31 152 ILE A N 1
ATOM 1184 C CA . ILE A 1 152 ? 0.818 -11.734 12.042 1.00 57.31 152 ILE A CA 1
ATOM 1185 C C . ILE A 1 152 ? 0.606 -11.390 13.519 1.00 57.31 152 ILE A C 1
ATOM 1187 O O . ILE A 1 152 ? 0.669 -10.225 13.911 1.00 57.31 152 ILE A O 1
ATOM 1191 N N . VAL A 1 153 ? 0.389 -12.404 14.359 1.00 56.56 153 VAL A N 1
ATOM 1192 C CA . VAL A 1 153 ? 0.187 -12.204 15.800 1.00 56.56 153 VAL A CA 1
ATOM 1193 C C . VAL A 1 153 ? 1.455 -11.665 16.467 1.00 56.56 153 VAL A C 1
ATOM 1195 O O . VAL A 1 153 ? 1.355 -10.795 17.328 1.00 56.56 153 VAL A O 1
ATOM 1198 N N . HIS A 1 154 ? 2.649 -12.105 16.059 1.00 59.72 154 HIS A N 1
ATOM 1199 C CA . HIS A 1 154 ? 3.908 -11.550 16.570 1.00 59.72 154 HIS A CA 1
ATOM 1200 C C . HIS A 1 154 ? 4.133 -10.100 16.127 1.00 59.72 154 HIS A C 1
ATOM 1202 O O . HIS A 1 154 ? 4.612 -9.295 16.928 1.00 59.72 154 HIS A O 1
ATOM 1208 N N . ALA A 1 155 ? 3.761 -9.744 14.895 1.00 61.38 155 ALA A N 1
ATOM 1209 C CA . ALA A 1 155 ? 3.811 -8.366 14.416 1.00 61.38 155 ALA A CA 1
ATOM 1210 C C . ALA A 1 155 ? 2.850 -7.470 15.209 1.00 61.38 155 ALA A C 1
ATOM 1212 O O . ALA A 1 155 ? 3.271 -6.451 15.753 1.00 61.38 155 ALA A O 1
ATOM 1213 N N . GLN A 1 156 ? 1.601 -7.904 15.391 1.00 71.12 156 GLN A N 1
ATOM 1214 C CA . GLN A 1 156 ? 0.621 -7.198 16.221 1.00 71.12 156 GLN A CA 1
ATOM 1215 C C . GLN A 1 156 ? 1.080 -7.077 17.680 1.00 71.12 156 GLN A C 1
ATOM 1217 O O . GLN A 1 156 ? 0.928 -6.022 18.293 1.00 71.12 156 GLN A O 1
ATOM 1222 N N . LEU A 1 157 ? 1.681 -8.130 18.244 1.00 67.00 157 LEU A N 1
ATOM 1223 C CA . LEU A 1 157 ? 2.217 -8.105 19.603 1.00 67.00 157 LEU A CA 1
ATOM 1224 C C . LEU A 1 157 ? 3.361 -7.095 19.735 1.00 67.00 157 LEU A C 1
ATOM 1226 O O . LEU A 1 157 ? 3.407 -6.362 20.721 1.00 67.00 157 LEU A O 1
ATOM 1230 N N . ARG A 1 158 ? 4.259 -7.026 18.747 1.00 74.75 158 ARG A N 1
ATOM 1231 C CA . ARG A 1 158 ? 5.345 -6.041 18.705 1.00 74.75 158 ARG A CA 1
ATOM 1232 C C . ARG A 1 158 ? 4.805 -4.615 18.609 1.00 74.75 158 ARG A C 1
ATOM 1234 O O . ARG A 1 158 ? 5.276 -3.759 19.355 1.00 74.75 158 ARG A O 1
ATOM 1241 N N . ASP A 1 159 ? 3.801 -4.376 17.770 1.00 74.25 159 ASP A N 1
ATOM 1242 C CA . ASP A 1 159 ? 3.181 -3.054 17.614 1.00 74.25 159 ASP A CA 1
ATOM 1243 C C . ASP A 1 159 ? 2.506 -2.603 18.919 1.00 74.25 159 ASP A C 1
ATOM 1245 O O . ASP A 1 159 ? 2.740 -1.492 19.401 1.00 74.25 159 ASP A O 1
ATOM 1249 N N . VAL A 1 160 ? 1.745 -3.495 19.562 1.00 77.44 160 VAL A N 1
ATOM 1250 C CA . VAL A 1 160 ? 1.119 -3.231 20.869 1.00 77.44 160 VAL A CA 1
ATOM 1251 C C . VAL A 1 160 ? 2.173 -2.991 21.954 1.00 77.44 160 VAL A C 1
ATOM 1253 O O . VAL A 1 160 ? 2.031 -2.083 22.773 1.00 77.44 160 VAL A O 1
ATOM 1256 N N . GLN A 1 161 ? 3.259 -3.767 21.965 1.00 75.69 161 GLN A N 1
ATOM 1257 C CA . GLN A 1 161 ? 4.359 -3.574 22.912 1.00 75.69 161 GLN A CA 1
ATOM 1258 C C . GLN A 1 161 ? 5.085 -2.241 22.698 1.00 75.69 161 GLN A C 1
ATOM 1260 O O . GLN A 1 161 ? 5.456 -1.595 23.679 1.00 75.69 161 GLN A O 1
ATOM 1265 N N . ALA A 1 162 ? 5.275 -1.808 21.450 1.00 75.56 162 ALA A N 1
ATOM 1266 C CA . ALA A 1 162 ? 5.867 -0.511 21.138 1.00 75.56 162 ALA A CA 1
ATOM 1267 C C . ALA A 1 162 ? 4.974 0.639 21.631 1.00 75.56 162 ALA A C 1
ATOM 1269 O O . ALA A 1 162 ? 5.462 1.546 22.305 1.00 75.56 162 ALA A O 1
ATOM 1270 N N . GLN A 1 163 ? 3.660 0.558 21.398 1.00 74.31 163 GLN A N 1
ATOM 1271 C CA . GLN A 1 163 ? 2.698 1.548 21.897 1.00 74.31 163 GLN A CA 1
ATOM 1272 C C . GLN A 1 163 ? 2.673 1.613 23.431 1.00 74.31 163 GLN A C 1
ATOM 1274 O O . GLN A 1 163 ? 2.667 2.704 24.000 1.00 74.31 163 GLN A O 1
ATOM 1279 N N . LEU A 1 164 ? 2.729 0.465 24.117 1.00 74.56 164 LEU A N 1
ATOM 1280 C CA . LEU A 1 164 ? 2.800 0.425 25.581 1.00 74.56 164 LEU A CA 1
ATOM 1281 C C . LEU A 1 164 ? 4.055 1.114 26.125 1.00 74.56 164 LEU A C 1
ATOM 1283 O O . LEU A 1 164 ? 3.962 1.822 27.125 1.00 74.56 164 LEU A O 1
ATOM 1287 N N . ARG A 1 165 ? 5.211 0.951 25.468 1.00 73.88 165 ARG A N 1
ATOM 1288 C CA . ARG A 1 165 ? 6.451 1.636 25.871 1.00 73.88 165 ARG A CA 1
ATOM 1289 C C . ARG A 1 165 ? 6.333 3.147 25.732 1.00 73.88 165 ARG A C 1
ATOM 1291 O O . ARG A 1 165 ? 6.678 3.853 26.669 1.00 73.88 165 ARG A O 1
ATOM 1298 N N . VAL A 1 166 ? 5.771 3.628 24.623 1.00 76.75 166 VAL A N 1
ATOM 1299 C CA . VAL A 1 166 ? 5.526 5.065 24.411 1.00 76.75 166 VAL A CA 1
ATOM 1300 C C . VAL A 1 166 ? 4.631 5.634 25.513 1.00 76.75 166 VAL A C 1
ATOM 1302 O O . VAL A 1 166 ? 4.968 6.649 26.116 1.00 76.75 166 VAL A O 1
ATOM 1305 N N . VAL A 1 167 ? 3.523 4.958 25.830 1.00 74.50 167 VAL A N 1
ATOM 1306 C CA . VAL A 1 167 ? 2.608 5.385 26.903 1.00 74.50 167 VAL A CA 1
ATOM 1307 C C . VAL A 1 167 ? 3.300 5.366 28.269 1.00 74.50 167 VAL A C 1
ATOM 1309 O O . VAL A 1 167 ? 3.092 6.259 29.091 1.00 74.50 167 VAL A O 1
ATOM 1312 N N . GLN A 1 168 ? 4.138 4.363 28.525 1.00 72.50 168 GLN A N 1
ATOM 1313 C CA . GLN A 1 168 ? 4.862 4.227 29.784 1.00 72.50 168 GLN A CA 1
ATOM 1314 C C . GLN A 1 168 ? 5.947 5.302 29.955 1.00 72.50 168 GLN A C 1
ATOM 1316 O O . GLN A 1 168 ? 6.095 5.839 31.054 1.00 72.50 168 GLN A O 1
ATOM 1321 N N . ASP A 1 169 ? 6.660 5.654 28.885 1.00 73.31 169 ASP A N 1
ATOM 1322 C CA . ASP A 1 169 ? 7.644 6.739 28.889 1.00 73.31 169 ASP A CA 1
ATOM 1323 C C . ASP A 1 169 ? 6.963 8.101 29.073 1.00 73.31 169 ASP A C 1
ATOM 1325 O O . ASP A 1 169 ? 7.387 8.879 29.925 1.00 73.31 169 ASP A O 1
ATOM 1329 N N . GLN A 1 170 ? 5.829 8.343 28.406 1.00 72.81 170 GLN A N 1
ATOM 1330 C CA . GLN A 1 170 ? 5.016 9.550 28.615 1.00 72.81 170 GLN A CA 1
ATOM 1331 C C . GLN A 1 170 ? 4.522 9.685 30.063 1.00 72.81 170 GLN A C 1
ATOM 1333 O O . GLN A 1 170 ? 4.565 10.773 30.639 1.00 72.81 170 GLN A O 1
ATOM 1338 N N . LEU A 1 171 ? 4.077 8.582 30.675 1.00 69.44 171 LEU A N 1
ATOM 1339 C CA . LEU A 1 171 ? 3.684 8.556 32.087 1.00 69.44 171 LEU A CA 1
ATOM 1340 C C . LEU A 1 171 ? 4.865 8.857 33.010 1.00 69.44 171 LEU A C 1
ATOM 1342 O O . LEU A 1 171 ? 4.710 9.581 33.990 1.00 69.44 171 LEU A O 1
ATOM 1346 N N . ARG A 1 172 ? 6.044 8.307 32.714 1.00 69.25 172 ARG A N 1
ATOM 1347 C CA . ARG A 1 172 ? 7.248 8.530 33.515 1.00 69.25 172 ARG A CA 1
ATOM 1348 C C . ARG A 1 172 ? 7.720 9.979 33.426 1.00 69.25 172 ARG A C 1
ATOM 1350 O O . ARG A 1 172 ? 8.031 10.565 34.461 1.00 69.25 172 ARG A O 1
ATOM 1357 N N . ASP A 1 173 ? 7.724 10.563 32.236 1.00 70.00 173 ASP A N 1
ATOM 1358 C CA . ASP A 1 173 ? 8.161 11.944 32.025 1.00 70.00 173 ASP A CA 1
ATOM 1359 C C . ASP A 1 173 ? 7.202 12.935 32.709 1.00 70.00 173 ASP A C 1
ATOM 1361 O O . ASP A 1 173 ? 7.645 13.855 33.399 1.00 70.00 173 ASP A O 1
ATOM 1365 N N . ALA A 1 174 ? 5.892 12.660 32.666 1.00 64.56 174 ALA A N 1
ATOM 1366 C CA . ALA A 1 174 ? 4.878 13.421 33.401 1.00 64.56 174 ALA A CA 1
ATOM 1367 C C . ALA A 1 174 ? 4.996 13.306 34.937 1.00 64.56 174 ALA A C 1
ATOM 1369 O O . ALA A 1 174 ? 4.518 14.181 35.658 1.00 64.56 174 ALA A O 1
ATOM 1370 N N . LEU A 1 175 ? 5.611 12.235 35.452 1.00 60.97 175 LEU A N 1
ATOM 1371 C CA . LEU A 1 175 ? 5.830 12.022 36.889 1.00 60.97 175 LEU A CA 1
ATOM 1372 C C . LEU A 1 175 ? 7.160 12.614 37.394 1.00 60.97 175 LEU A C 1
ATOM 1374 O O . LEU A 1 175 ? 7.291 12.850 38.598 1.00 60.97 175 LEU A O 1
ATOM 1378 N N . ILE A 1 176 ? 8.142 12.847 36.513 1.00 56.88 176 ILE A N 1
ATOM 1379 C CA . ILE A 1 176 ? 9.465 13.395 36.867 1.00 56.88 176 ILE A CA 1
ATOM 1380 C C . ILE A 1 176 ? 9.470 14.933 36.835 1.00 56.88 176 ILE A C 1
ATOM 1382 O O . ILE A 1 176 ? 10.126 15.558 37.677 1.00 56.88 176 ILE A O 1
ATOM 1386 N N . GLU A 1 177 ? 8.706 15.572 35.944 1.00 50.16 177 GLU A N 1
ATOM 1387 C CA . GLU A 1 177 ? 8.490 17.020 36.017 1.00 50.16 177 GLU A CA 1
ATOM 1388 C C . GLU A 1 177 ? 7.567 17.364 37.197 1.00 50.16 177 GLU A C 1
ATOM 1390 O O . GLU A 1 177 ? 6.352 17.191 37.139 1.00 50.16 177 GLU A O 1
ATOM 1395 N N . LYS A 1 178 ? 8.134 17.884 38.298 1.00 48.94 178 LYS A N 1
ATOM 1396 C CA . LYS A 1 178 ? 7.347 18.482 39.393 1.00 48.94 178 LYS A CA 1
ATOM 1397 C C . LYS A 1 178 ? 6.393 19.537 38.808 1.00 48.94 178 LYS A C 1
ATOM 1399 O O . LYS A 1 178 ? 6.877 20.571 38.338 1.00 48.94 178 LYS A O 1
ATOM 1404 N N . PRO A 1 179 ? 5.063 19.355 38.881 1.00 44.34 179 PRO A N 1
ATOM 1405 C CA . PRO A 1 179 ? 4.146 20.280 38.244 1.00 44.34 179 PRO A CA 1
ATOM 1406 C C . PRO A 1 179 ? 4.096 21.577 39.053 1.00 44.34 179 PRO A C 1
ATOM 1408 O O . PRO A 1 179 ? 3.679 21.610 40.213 1.00 44.34 179 PRO A O 1
ATOM 1411 N N . SER A 1 180 ? 4.522 22.671 38.423 1.00 46.12 180 SER A N 1
ATOM 1412 C CA . SER A 1 180 ? 4.138 24.017 38.839 1.00 46.12 180 SER A CA 1
ATOM 1413 C C . SER A 1 180 ? 2.609 24.082 38.897 1.00 46.12 180 SER A C 1
ATOM 1415 O O . SER A 1 180 ? 1.940 23.684 37.947 1.00 46.12 180 SER A O 1
ATOM 1417 N N . MET A 1 181 ? 2.046 24.619 39.981 1.00 44.50 181 MET A N 1
ATOM 1418 C CA . MET A 1 181 ? 0.598 24.826 40.167 1.00 44.50 181 MET A CA 1
ATOM 1419 C C . MET A 1 181 ? -0.088 25.568 38.997 1.00 44.50 181 MET A C 1
ATOM 1421 O O . MET A 1 181 ? -1.304 25.477 38.839 1.00 44.50 181 MET A O 1
ATOM 1425 N N . ALA A 1 182 ? 0.672 26.278 38.154 1.00 44.22 182 ALA A N 1
ATOM 1426 C CA . ALA A 1 182 ? 0.173 26.896 36.925 1.00 44.22 182 ALA A CA 1
ATOM 1427 C C . ALA A 1 182 ? -0.004 25.893 35.762 1.00 44.22 182 ALA A C 1
ATOM 1429 O O . ALA A 1 182 ? -0.933 26.031 34.966 1.00 44.22 182 ALA A O 1
ATOM 1430 N N . ALA A 1 183 ? 0.844 24.862 35.682 1.00 44.59 183 ALA A N 1
ATOM 1431 C CA . ALA A 1 183 ? 0.754 23.797 34.683 1.00 44.59 183 ALA A CA 1
ATOM 1432 C C . ALA A 1 183 ? -0.412 22.843 34.974 1.00 44.59 183 ALA A C 1
ATOM 1434 O O . ALA A 1 183 ? -1.065 22.388 34.039 1.00 44.59 183 ALA A O 1
ATOM 1435 N N . THR A 1 184 ? -0.756 22.623 36.248 1.00 44.41 184 THR A N 1
ATOM 1436 C CA . THR A 1 184 ? -1.913 21.799 36.636 1.00 44.41 184 THR A CA 1
ATOM 1437 C C . THR A 1 184 ? -3.227 22.382 36.105 1.00 44.41 184 THR A C 1
ATOM 1439 O O . THR A 1 184 ? -4.061 21.645 35.592 1.00 44.41 184 THR A O 1
ATOM 1442 N N . ASN A 1 185 ? -3.393 23.710 36.118 1.00 44.38 185 ASN A N 1
ATOM 1443 C CA . ASN A 1 185 ? -4.601 24.353 35.582 1.00 44.38 185 ASN A CA 1
ATOM 1444 C C . ASN A 1 185 ? -4.662 24.338 34.044 1.00 44.38 185 ASN A C 1
ATOM 1446 O O . ASN A 1 185 ? -5.752 24.250 33.480 1.00 44.38 185 ASN A O 1
ATOM 1450 N N . ASN A 1 186 ? -3.515 24.374 33.359 1.00 44.66 186 ASN A N 1
ATOM 1451 C CA . ASN A 1 186 ? -3.465 24.305 31.895 1.00 44.66 186 ASN A CA 1
ATOM 1452 C C . ASN A 1 186 ? -3.576 22.870 31.360 1.00 44.66 186 ASN A C 1
ATOM 1454 O O . ASN A 1 186 ? -4.249 22.663 30.354 1.00 44.66 186 ASN A O 1
ATOM 1458 N N . LEU A 1 187 ? -3.021 21.870 32.052 1.00 43.78 187 LEU A N 1
ATOM 1459 C CA . LEU A 1 187 ? -3.213 20.455 31.715 1.00 43.78 187 LEU A CA 1
ATOM 1460 C C . LEU A 1 187 ? -4.640 19.981 32.012 1.00 43.78 187 LEU A C 1
ATOM 1462 O O . LEU A 1 187 ? -5.185 19.232 31.209 1.00 43.78 187 LEU A O 1
ATOM 1466 N N . LEU A 1 188 ? -5.302 20.475 33.069 1.00 44.41 188 LEU A N 1
ATOM 1467 C CA . LEU A 1 188 ? -6.739 20.223 33.266 1.00 44.41 188 LEU A CA 1
ATOM 1468 C C . LEU A 1 188 ? -7.604 20.828 32.146 1.00 44.41 188 LEU A C 1
ATOM 1470 O O . LEU A 1 188 ? -8.637 20.257 31.806 1.00 44.41 188 LEU A O 1
ATOM 1474 N N . ASN A 1 189 ? -7.192 21.952 31.552 1.00 43.47 189 ASN A N 1
ATOM 1475 C CA . ASN A 1 189 ? -7.920 22.579 30.445 1.00 43.47 189 ASN A CA 1
ATOM 1476 C C . ASN A 1 189 ? -7.614 21.930 29.080 1.00 43.47 189 ASN A C 1
ATOM 1478 O O . ASN A 1 189 ? -8.514 21.832 28.249 1.00 43.47 189 ASN A O 1
ATOM 1482 N N . ALA A 1 190 ? -6.384 21.455 28.853 1.00 40.59 190 ALA A N 1
ATOM 1483 C CA . ALA A 1 190 ? -5.990 20.764 27.621 1.00 40.59 190 ALA A CA 1
ATOM 1484 C C . ALA A 1 190 ? -6.472 19.300 27.585 1.00 40.59 190 ALA A C 1
ATOM 1486 O O . ALA A 1 190 ? -6.965 18.844 26.555 1.00 40.59 190 ALA A O 1
ATOM 1487 N N . ALA A 1 191 ? -6.438 18.586 28.717 1.00 41.34 191 ALA A N 1
ATOM 1488 C CA . ALA A 1 191 ? -7.048 17.260 28.845 1.00 41.34 191 ALA A CA 1
ATOM 1489 C C . ALA A 1 191 ? -8.583 17.313 28.714 1.00 41.34 191 ALA A C 1
ATOM 1491 O O . ALA A 1 191 ? -9.191 16.383 28.197 1.00 41.34 191 ALA A O 1
ATOM 1492 N N . ALA A 1 192 ? -9.218 18.438 29.071 1.00 44.59 192 ALA A N 1
ATOM 1493 C CA . ALA A 1 192 ? -10.652 18.654 28.857 1.00 44.59 192 ALA A CA 1
ATOM 1494 C C . ALA A 1 192 ? -11.048 18.877 27.380 1.00 44.59 192 ALA A C 1
ATOM 1496 O O . ALA A 1 192 ? -12.247 18.899 27.063 1.00 44.59 192 ALA A O 1
ATOM 1497 N N . LEU A 1 193 ? -10.083 19.054 26.466 1.00 43.88 193 LEU A N 1
ATOM 1498 C CA . LEU A 1 193 ? -10.367 19.147 25.032 1.00 43.88 193 LEU A CA 1
ATOM 1499 C C . LEU A 1 193 ? -10.441 17.774 24.346 1.00 43.88 193 LEU A C 1
ATOM 1501 O O . LEU A 1 193 ? -11.239 17.639 23.420 1.00 43.88 193 LEU A O 1
ATOM 1505 N N . ASN A 1 194 ? -9.688 16.783 24.842 1.00 46.59 194 ASN A N 1
ATOM 1506 C CA . ASN A 1 194 ? -9.466 15.485 24.188 1.00 46.59 194 ASN A CA 1
ATOM 1507 C C . ASN A 1 194 ? -10.000 14.268 24.960 1.00 46.59 194 ASN A C 1
ATOM 1509 O O . ASN A 1 194 ? -9.727 13.138 24.560 1.00 46.59 194 ASN A O 1
ATOM 1513 N N . ASP A 1 195 ? -10.758 14.462 26.040 1.00 49.56 195 ASP A N 1
ATOM 1514 C CA . ASP A 1 195 ? -11.457 13.347 26.684 1.00 49.56 195 ASP A CA 1
ATOM 1515 C C . ASP A 1 195 ? -12.480 12.769 25.683 1.00 49.56 195 ASP A C 1
ATOM 1517 O O . ASP A 1 195 ? -13.359 13.515 25.224 1.00 49.56 195 ASP A O 1
ATOM 1521 N N . PRO A 1 196 ? -12.379 11.485 25.279 1.00 54.22 196 PRO A N 1
ATOM 1522 C CA . PRO A 1 196 ? -13.361 10.892 24.389 1.00 54.22 196 PRO A CA 1
ATOM 1523 C C . PRO A 1 196 ? -14.721 10.970 25.075 1.00 54.22 196 PRO A C 1
ATOM 1525 O O . PRO A 1 196 ? -14.915 10.477 26.184 1.00 54.22 196 PRO A O 1
ATOM 1528 N N . LEU A 1 197 ? -15.675 11.624 24.420 1.00 67.81 197 LEU A N 1
ATOM 1529 C CA . LEU A 1 197 ? -17.028 11.739 24.933 1.00 67.81 197 LEU A CA 1
ATOM 1530 C C . LEU A 1 197 ? -17.695 10.360 24.850 1.00 67.81 197 LEU A C 1
ATOM 1532 O O . LEU A 1 197 ? -18.190 9.968 23.795 1.00 67.81 197 LEU A O 1
ATOM 1536 N N . TYR A 1 198 ? -17.688 9.611 25.951 1.00 72.31 198 TYR A N 1
ATOM 1537 C CA . TYR A 1 198 ? -18.324 8.299 26.032 1.00 72.31 198 TYR A CA 1
ATOM 1538 C C . TYR A 1 198 ? -19.369 8.259 27.148 1.00 72.31 198 TYR A C 1
ATOM 1540 O O . TYR A 1 198 ? -19.218 8.865 28.210 1.00 72.31 198 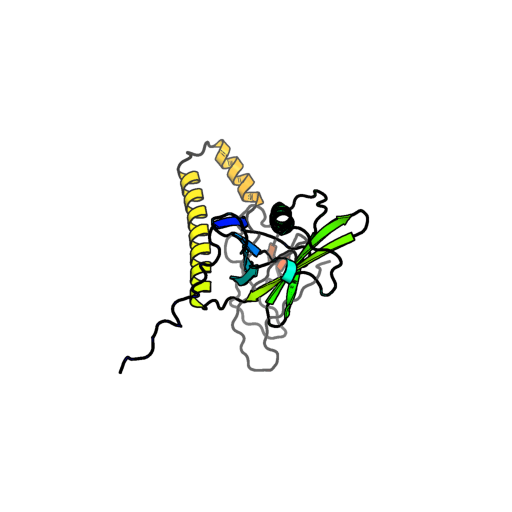TYR A O 1
ATOM 1548 N N . ALA A 1 199 ? -20.441 7.508 26.906 1.00 77.56 199 ALA A N 1
ATOM 1549 C CA . ALA A 1 199 ? -21.442 7.179 27.907 1.00 77.56 199 ALA A CA 1
ATOM 1550 C C . ALA A 1 199 ? -21.564 5.659 27.986 1.00 77.56 199 ALA A C 1
ATOM 1552 O O . ALA A 1 199 ? -21.745 4.989 26.970 1.00 77.56 199 ALA A O 1
ATOM 1553 N N . SER A 1 200 ? -21.463 5.118 29.199 1.00 82.06 200 SER A N 1
ATOM 1554 C CA . SER A 1 200 ? -21.730 3.707 29.456 1.00 82.06 200 SER A CA 1
ATOM 1555 C C . SER A 1 200 ? -23.093 3.572 30.115 1.00 82.06 200 SER A C 1
ATOM 1557 O O . SER A 1 200 ? -23.400 4.242 31.104 1.00 82.06 200 SER A O 1
ATOM 1559 N N . LEU A 1 201 ? -23.926 2.717 29.540 1.00 85.06 201 LEU A N 1
ATOM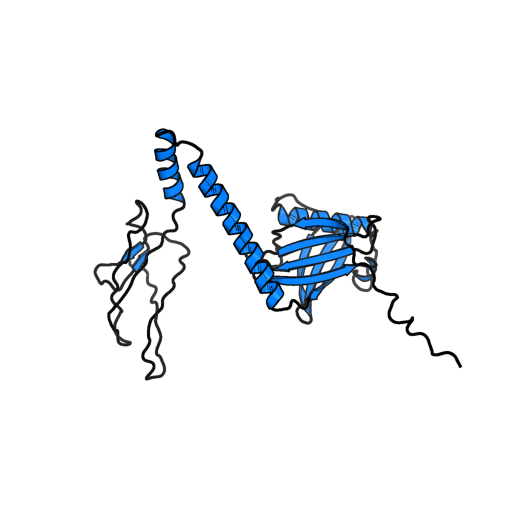 1560 C CA . LEU A 1 201 ? -25.284 2.462 29.986 1.00 85.06 201 LEU A CA 1
ATOM 1561 C C . LEU A 1 201 ? -25.434 0.965 30.228 1.00 85.06 201 LEU A C 1
ATOM 1563 O O . LEU A 1 201 ? -24.927 0.143 29.466 1.00 85.06 201 LEU A O 1
ATOM 1567 N N . LYS A 1 202 ? -26.160 0.601 31.280 1.00 87.62 202 LYS A N 1
ATOM 1568 C CA . LYS A 1 202 ? -26.489 -0.790 31.578 1.00 87.62 202 LYS A CA 1
ATOM 1569 C C . LYS A 1 202 ? -27.963 -0.923 31.877 1.00 87.62 202 LYS A C 1
ATOM 1571 O O . LYS A 1 202 ? -28.547 -0.090 32.566 1.00 87.62 202 LYS A O 1
ATOM 1576 N N . SER A 1 203 ? -28.529 -2.018 31.405 1.00 84.56 203 SER A N 1
ATOM 1577 C CA . SER A 1 203 ? -29.864 -2.448 31.765 1.00 84.56 203 SER A CA 1
ATOM 1578 C C . SER A 1 203 ? -29.796 -3.778 32.509 1.00 84.56 203 SER A C 1
ATOM 1580 O O . SER A 1 203 ? -28.938 -4.615 32.233 1.00 84.56 203 SER A O 1
ATOM 1582 N N . MET A 1 204 ? -30.687 -3.939 33.482 1.00 81.00 204 MET A N 1
ATOM 1583 C CA . MET A 1 204 ? -31.015 -5.233 34.088 1.00 81.00 204 MET A CA 1
ATOM 1584 C C . MET A 1 204 ? -32.469 -5.620 33.776 1.00 81.00 204 MET A C 1
ATOM 1586 O O . MET A 1 204 ? -32.964 -6.599 34.327 1.00 81.00 204 MET A O 1
ATOM 1590 N N . SER A 1 205 ? -33.173 -4.825 32.960 1.00 78.56 205 SER A N 1
ATOM 1591 C CA . SER A 1 205 ? -34.551 -5.095 32.566 1.00 78.56 205 SER A CA 1
ATOM 1592 C C . SER A 1 205 ? -34.589 -6.026 31.357 1.00 78.56 205 SER A C 1
ATOM 1594 O O . SER A 1 205 ? -33.667 -6.081 30.545 1.00 78.56 205 SER A O 1
ATOM 1596 N N . THR A 1 206 ? -35.665 -6.799 31.267 1.00 76.69 206 THR A N 1
ATOM 1597 C CA . THR A 1 206 ? -35.999 -7.598 30.088 1.00 76.69 206 THR A CA 1
ATOM 1598 C C . THR A 1 206 ? -37.044 -6.833 29.290 1.00 76.69 206 THR A C 1
ATOM 1600 O O . THR A 1 206 ? -37.973 -6.279 29.875 1.00 76.69 206 THR A O 1
ATOM 1603 N N . ALA A 1 207 ? -36.887 -6.792 27.972 1.00 73.06 207 ALA A N 1
ATOM 1604 C CA . ALA A 1 207 ? -37.848 -6.178 27.067 1.00 73.06 207 ALA A CA 1
ATOM 1605 C C . ALA A 1 207 ? -38.384 -7.228 26.089 1.00 73.06 207 ALA A C 1
ATOM 1607 O O . ALA A 1 207 ? -37.650 -8.105 25.637 1.00 73.06 207 ALA A O 1
ATOM 1608 N N . SER A 1 208 ? -39.670 -7.119 25.774 1.00 75.88 208 SER A N 1
ATOM 1609 C CA . SER A 1 208 ? -40.314 -7.801 24.648 1.00 75.88 208 SER A CA 1
ATOM 1610 C C . SER A 1 208 ? -40.111 -7.005 23.345 1.00 75.88 208 SER A C 1
ATOM 1612 O O . SER A 1 208 ? -39.774 -5.819 23.423 1.00 75.88 208 SER A O 1
ATOM 1614 N N . PRO A 1 209 ? -40.353 -7.593 22.156 1.00 72.88 209 PRO A N 1
ATOM 1615 C CA . PRO A 1 209 ? -40.169 -6.913 20.867 1.00 72.88 209 PRO A CA 1
ATOM 1616 C C . PRO A 1 209 ? -40.921 -5.580 20.707 1.00 72.88 209 PRO A C 1
ATOM 1618 O O . PRO A 1 209 ? -40.491 -4.730 19.930 1.00 72.88 209 PRO A O 1
ATOM 1621 N N . GLU A 1 210 ? -42.018 -5.378 21.444 1.00 75.69 210 GLU A N 1
ATOM 1622 C CA . GLU A 1 210 ? -42.838 -4.157 21.390 1.00 75.69 210 GLU A CA 1
ATOM 1623 C C . GLU A 1 210 ? -42.470 -3.112 22.456 1.00 75.69 210 GLU A C 1
ATOM 1625 O O . GLU A 1 210 ? -43.089 -2.054 22.546 1.00 75.69 210 GLU A O 1
ATOM 1630 N N . THR A 1 211 ? -41.460 -3.390 23.281 1.00 80.12 211 THR A N 1
ATOM 1631 C CA . THR A 1 211 ? -41.077 -2.537 24.413 1.00 80.12 211 THR A CA 1
ATOM 1632 C C . THR A 1 211 ? -39.621 -2.105 24.323 1.00 80.12 211 THR A C 1
ATOM 1634 O O . THR A 1 211 ? -38.764 -2.857 23.863 1.00 80.12 211 THR A O 1
ATOM 1637 N N . PHE A 1 212 ? -39.320 -0.905 24.815 1.00 82.56 212 PHE A N 1
ATOM 1638 C CA . PHE A 1 212 ? -37.948 -0.414 24.893 1.00 82.56 212 PHE A CA 1
ATOM 1639 C C . PHE A 1 212 ? -37.246 -0.891 26.166 1.00 82.56 212 PHE A C 1
ATOM 1641 O O . PHE A 1 212 ? -37.843 -0.948 27.243 1.00 82.56 212 PHE A O 1
ATOM 1648 N N . LEU A 1 213 ? -35.949 -1.187 26.047 1.00 84.06 213 LEU A N 1
ATOM 1649 C CA . LEU A 1 213 ? -35.087 -1.394 27.206 1.00 84.06 213 LEU A CA 1
ATOM 1650 C C . LEU A 1 213 ? -34.901 -0.076 27.952 1.00 84.06 213 LEU A C 1
ATOM 1652 O O . LEU A 1 213 ? -34.624 0.959 27.349 1.00 84.06 213 LEU A O 1
ATOM 1656 N N . THR A 1 214 ? -34.996 -0.150 29.275 1.00 87.88 214 THR A N 1
ATOM 1657 C CA . THR A 1 214 ? -34.670 0.962 30.163 1.00 87.88 214 THR A CA 1
ATOM 1658 C C . THR A 1 214 ? -33.244 0.824 30.670 1.00 87.88 214 THR A C 1
ATOM 1660 O O . THR A 1 214 ? -32.805 -0.254 31.081 1.00 87.88 214 THR A O 1
ATOM 1663 N N . TRP A 1 215 ? -32.510 1.924 30.649 1.00 87.31 215 TRP A N 1
ATOM 1664 C CA . TRP A 1 215 ? -31.086 1.985 30.917 1.00 87.31 215 TRP A CA 1
ATOM 1665 C C . TRP A 1 215 ? -30.805 2.774 32.189 1.00 87.31 215 TRP A C 1
ATOM 1667 O O . TRP A 1 215 ? -31.568 3.637 32.618 1.00 87.31 215 TRP A O 1
ATOM 1677 N N . LYS A 1 216 ? -29.667 2.479 32.805 1.00 85.69 216 LYS A N 1
ATOM 1678 C CA . LYS A 1 216 ? -29.070 3.292 33.857 1.00 85.69 216 LYS A CA 1
ATOM 1679 C C . LYS A 1 216 ? -27.652 3.628 33.450 1.00 85.69 216 LYS A C 1
ATOM 1681 O O . LYS A 1 216 ? -26.913 2.759 32.987 1.00 85.69 216 LYS A O 1
ATOM 1686 N N . GLN A 1 217 ? -27.276 4.883 33.632 1.00 81.81 217 GLN A N 1
ATOM 1687 C CA . GLN A 1 217 ? -25.920 5.329 33.367 1.00 81.81 217 GLN A CA 1
ATOM 1688 C C . GLN A 1 217 ? -24.953 4.757 34.404 1.00 81.81 217 GLN A C 1
ATOM 1690 O O . GLN A 1 217 ? -25.249 4.741 35.600 1.00 81.81 217 GLN A O 1
ATOM 1695 N N . ILE A 1 218 ? -23.813 4.252 33.933 1.00 75.38 218 ILE A N 1
ATOM 1696 C CA . ILE A 1 218 ? -22.752 3.689 34.765 1.00 75.38 218 ILE A CA 1
ATOM 1697 C C . ILE A 1 218 ? -21.482 4.515 34.596 1.00 75.38 218 ILE A C 1
ATOM 1699 O O . ILE A 1 218 ? -21.025 4.753 33.481 1.00 75.38 218 ILE A O 1
ATOM 1703 N N . GLY A 1 219 ? -20.885 4.878 35.733 1.00 64.62 219 GLY A N 1
ATOM 1704 C CA . GLY A 1 219 ? -19.669 5.684 35.795 1.00 64.62 219 GLY A CA 1
ATOM 1705 C C . GLY A 1 219 ? -19.952 7.184 35.741 1.00 64.62 219 GLY A C 1
ATOM 1706 O O . GLY A 1 219 ? -21.033 7.626 35.352 1.00 64.62 219 GLY A O 1
ATOM 1707 N N . ALA A 1 220 ? -18.969 7.976 36.164 1.00 54.50 220 ALA A N 1
ATOM 1708 C CA . ALA A 1 220 ? -18.979 9.406 35.905 1.00 54.50 220 ALA A CA 1
ATOM 1709 C C . ALA A 1 220 ? -18.619 9.625 34.430 1.00 54.50 220 ALA A C 1
ATOM 1711 O O . ALA A 1 220 ? -17.625 9.077 33.958 1.00 54.50 220 ALA A O 1
ATOM 1712 N N . THR A 1 221 ? -19.393 10.433 33.707 1.00 54.09 221 THR A N 1
ATOM 1713 C CA . THR A 1 221 ? -18.890 11.064 32.481 1.00 54.09 221 THR A CA 1
ATOM 1714 C C . THR A 1 221 ? -17.675 11.887 32.881 1.00 54.09 221 THR A C 1
ATOM 1716 O O . THR A 1 221 ? -17.810 12.849 33.640 1.00 54.09 221 THR A O 1
ATOM 1719 N N . ALA A 1 222 ? -16.487 11.471 32.456 1.00 43.25 222 ALA A N 1
ATOM 1720 C CA . ALA A 1 222 ? -15.286 12.252 32.686 1.00 43.25 222 ALA A CA 1
ATOM 1721 C C . ALA A 1 222 ? -15.443 13.600 31.957 1.00 43.25 222 ALA A C 1
ATOM 1723 O O . ALA A 1 222 ? -15.722 13.650 30.761 1.00 43.25 222 ALA A O 1
ATOM 1724 N N . GLY A 1 223 ? -15.361 14.700 32.711 1.00 50.03 223 GLY A N 1
ATOM 1725 C CA . GLY A 1 223 ? -15.303 16.059 32.173 1.00 50.03 223 GLY A CA 1
ATOM 1726 C C . GLY A 1 223 ? -16.579 16.905 32.298 1.00 50.03 223 GLY A C 1
ATOM 1727 O O . GLY A 1 223 ? -17.708 16.424 32.339 1.00 50.03 223 GLY A O 1
ATOM 1728 N N . ARG A 1 224 ? -16.384 18.235 32.311 1.00 48.16 224 ARG A N 1
ATOM 1729 C CA . ARG A 1 224 ? -17.405 19.304 32.438 1.00 48.16 224 ARG A CA 1
ATOM 1730 C C . ARG A 1 224 ? -18.468 19.341 31.311 1.00 48.16 224 ARG A C 1
ATOM 1732 O O . ARG A 1 224 ? -19.196 20.323 31.209 1.00 48.16 224 ARG A O 1
ATOM 1739 N N . ARG A 1 225 ? -18.582 18.305 30.468 1.00 52.59 225 ARG A N 1
ATOM 1740 C CA . ARG A 1 225 ? -19.489 18.223 29.303 1.00 52.59 225 ARG A CA 1
ATOM 1741 C C . ARG A 1 225 ? -20.654 17.244 29.507 1.00 52.59 225 ARG A C 1
ATOM 1743 O O . ARG A 1 225 ? -21.066 16.557 28.578 1.00 52.59 225 ARG A O 1
ATOM 1750 N N . HIS A 1 226 ? -21.231 17.229 30.710 1.00 49.62 226 HIS A N 1
ATOM 1751 C CA . HIS A 1 226 ? -22.439 16.462 31.063 1.00 49.62 226 HIS A CA 1
ATOM 1752 C C . HIS A 1 226 ? -23.654 16.697 30.135 1.00 49.62 226 HIS A C 1
ATOM 1754 O O . HIS A 1 226 ? -24.648 15.987 30.240 1.00 49.62 226 HIS A O 1
ATOM 1760 N N . SER A 1 227 ? -23.602 17.691 29.244 1.00 57.69 227 SER A N 1
ATOM 1761 C CA . SER A 1 227 ? -24.701 18.095 28.368 1.00 57.69 227 SER A CA 1
ATOM 1762 C C . SER A 1 227 ? -24.670 17.499 26.956 1.00 57.69 227 SER A C 1
ATOM 1764 O O . SER A 1 227 ? -25.596 17.770 26.198 1.00 57.69 227 SER A O 1
ATOM 1766 N N . GLN A 1 228 ? -23.642 16.732 26.564 1.00 69.69 228 GLN A N 1
ATOM 1767 C CA . GLN A 1 228 ? -23.496 16.299 25.163 1.00 69.69 228 GLN A CA 1
ATOM 1768 C C . GLN A 1 228 ? -24.054 14.900 24.853 1.00 69.69 228 GLN A C 1
ATOM 1770 O O . GLN A 1 228 ? -24.539 14.693 23.743 1.00 69.69 228 GLN A O 1
ATOM 1775 N N . ILE A 1 229 ? -24.020 13.965 25.811 1.00 79.75 229 ILE A N 1
ATOM 1776 C CA . ILE A 1 229 ? -24.695 12.658 25.730 1.00 79.75 229 ILE A CA 1
ATOM 1777 C C . ILE A 1 229 ? -25.476 12.473 27.023 1.00 79.75 229 ILE A C 1
ATOM 1779 O O . ILE A 1 229 ? -24.879 12.420 28.100 1.00 79.75 229 ILE A O 1
ATOM 1783 N N . SER A 1 230 ? -26.797 12.381 26.932 1.00 81.69 230 SER A N 1
ATOM 1784 C CA . SER A 1 230 ? -27.662 12.248 28.103 1.00 81.69 230 SER A CA 1
ATOM 1785 C C . SER A 1 230 ? -28.731 11.189 27.888 1.00 81.69 230 SER A C 1
ATOM 1787 O O . SER A 1 230 ? -29.267 11.023 26.795 1.00 81.69 230 SER A O 1
ATOM 1789 N N . LEU A 1 231 ? -29.044 10.457 28.954 1.00 85.31 231 LEU A N 1
ATOM 1790 C CA . LEU A 1 231 ? -30.211 9.588 28.987 1.00 85.31 231 LEU A CA 1
ATOM 1791 C C . LEU A 1 231 ? -31.435 10.441 29.339 1.00 85.31 231 LEU A C 1
ATOM 1793 O O . LEU A 1 231 ? -31.403 11.185 30.322 1.00 85.31 231 LEU A O 1
ATOM 1797 N N . LEU A 1 232 ? -32.493 10.355 28.535 1.00 84.94 232 LEU A N 1
ATOM 1798 C CA . LEU A 1 232 ? -33.727 11.100 28.769 1.00 84.94 232 LEU A CA 1
ATOM 1799 C C . LEU A 1 232 ? -34.531 10.519 29.942 1.00 84.94 232 LEU A C 1
ATOM 1801 O O . LEU 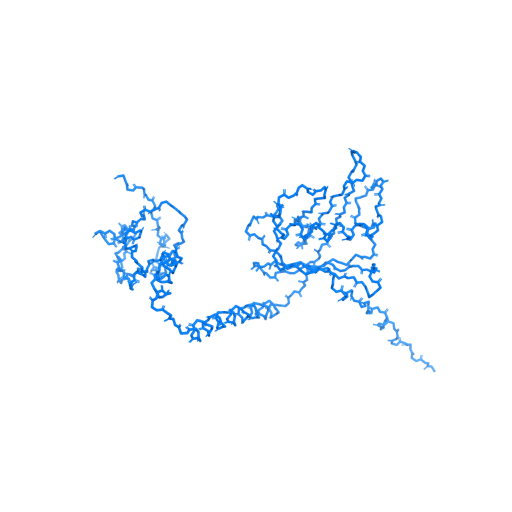A 1 232 ? -34.237 9.448 30.474 1.00 84.94 232 LEU A O 1
ATOM 1805 N N . ALA A 1 233 ? -35.571 11.249 30.351 1.00 84.44 233 ALA A N 1
ATOM 1806 C CA . ALA A 1 233 ? -36.416 10.892 31.491 1.00 84.44 233 ALA A CA 1
ATOM 1807 C C . ALA A 1 233 ? -37.159 9.552 31.322 1.00 84.44 233 ALA A C 1
ATOM 1809 O O . ALA A 1 233 ? -37.511 8.924 32.317 1.00 84.44 233 ALA A O 1
ATOM 1810 N N . ASP A 1 234 ? -37.373 9.103 30.082 1.00 85.81 234 ASP A N 1
ATOM 1811 C CA . ASP A 1 234 ? -37.961 7.795 29.770 1.00 85.81 234 ASP A CA 1
ATOM 1812 C C . ASP A 1 234 ? -37.009 6.617 30.051 1.00 85.81 234 ASP A C 1
ATOM 1814 O O . ASP A 1 234 ? -37.420 5.458 29.994 1.00 85.81 234 ASP A O 1
ATOM 1818 N N . ALA A 1 235 ? -35.738 6.908 30.349 1.00 85.81 235 ALA A N 1
ATOM 1819 C CA . ALA A 1 235 ? -34.650 5.951 30.501 1.00 85.81 235 ALA A CA 1
ATOM 1820 C C . ALA A 1 235 ? -34.437 5.023 29.288 1.00 85.81 235 ALA A C 1
ATOM 1822 O O . ALA A 1 235 ? -33.673 4.068 29.389 1.00 85.81 235 ALA A O 1
ATOM 1823 N N . ALA A 1 236 ? -35.071 5.289 28.148 1.00 86.44 236 ALA A N 1
ATOM 1824 C CA . ALA A 1 236 ? -35.015 4.477 26.934 1.00 86.44 236 ALA A CA 1
ATOM 1825 C C . ALA A 1 236 ? -34.327 5.221 25.783 1.00 86.44 236 ALA A C 1
ATOM 1827 O O . ALA A 1 236 ? -33.723 4.591 24.914 1.00 86.44 236 ALA A O 1
ATOM 1828 N N . THR A 1 237 ? -34.374 6.554 25.805 1.00 86.81 237 THR A N 1
ATOM 1829 C CA . THR A 1 237 ? -33.859 7.410 24.740 1.00 86.81 237 THR A CA 1
ATOM 1830 C C . THR A 1 237 ? -32.550 8.072 25.151 1.00 86.81 237 THR A C 1
ATOM 1832 O O . THR A 1 237 ? -32.438 8.676 26.219 1.00 86.81 237 THR A O 1
ATOM 1835 N N . ILE A 1 238 ? -31.550 7.984 24.274 1.00 87.38 238 ILE A N 1
ATOM 1836 C CA . ILE A 1 238 ? -30.255 8.649 24.431 1.00 87.38 238 ILE A CA 1
ATOM 1837 C C . ILE A 1 238 ? -30.252 9.882 23.529 1.00 87.38 238 ILE A C 1
ATOM 1839 O O . ILE A 1 238 ? -30.409 9.765 22.316 1.00 87.38 238 ILE A O 1
ATOM 1843 N N . SER A 1 239 ? -30.061 11.055 24.122 1.00 84.94 239 SER A N 1
ATOM 1844 C CA . SER A 1 239 ? -29.949 12.324 23.413 1.00 84.94 239 SER A CA 1
ATOM 1845 C C . SER A 1 239 ? -28.488 12.673 23.162 1.00 84.94 239 SER A C 1
ATOM 1847 O O . SER A 1 239 ? -27.660 12.634 24.075 1.00 84.94 239 SER A O 1
ATOM 1849 N N . LEU A 1 240 ? -28.194 13.061 21.922 1.00 85.06 240 LEU A N 1
ATOM 1850 C CA . LEU A 1 240 ? -26.891 13.541 21.473 1.00 85.06 240 LEU A CA 1
ATOM 1851 C C . LEU A 1 240 ? -27.035 15.024 21.127 1.00 85.06 240 LEU A C 1
ATOM 1853 O O . LEU A 1 240 ? -27.719 15.376 20.170 1.00 85.06 240 LEU A O 1
ATOM 1857 N N . ALA A 1 241 ? -26.425 15.907 21.916 1.00 80.12 241 ALA A N 1
ATOM 1858 C CA . ALA A 1 241 ? -26.606 17.351 21.745 1.00 80.12 241 ALA A CA 1
ATOM 1859 C C . ALA A 1 241 ? -25.751 17.950 20.615 1.00 80.12 241 ALA A C 1
ATOM 1861 O O . ALA A 1 241 ? -25.886 19.134 20.308 1.00 80.12 241 ALA A O 1
ATOM 1862 N N . GLN A 1 242 ? -24.842 17.170 20.022 1.00 74.56 242 GLN A N 1
ATOM 1863 C CA . GLN A 1 242 ? -23.979 17.620 18.933 1.00 74.56 242 GLN A CA 1
ATOM 1864 C C . GLN A 1 242 ? -24.145 16.729 17.698 1.00 74.56 242 GLN A C 1
ATOM 1866 O O . GLN A 1 242 ? -24.191 15.508 17.822 1.00 74.56 242 GLN A O 1
ATOM 1871 N N . PRO A 1 243 ? -24.215 17.309 16.490 1.00 73.25 243 PRO A N 1
ATOM 1872 C CA . PRO A 1 243 ? -24.052 16.544 15.264 1.00 73.25 243 PRO A CA 1
ATOM 1873 C C . PRO A 1 243 ? -22.632 15.979 15.189 1.00 73.25 243 PRO A C 1
ATOM 1875 O O . PRO A 1 243 ? -21.664 16.686 15.470 1.00 73.25 243 PRO A O 1
ATOM 1878 N N . GLY A 1 244 ? -22.493 14.722 14.781 1.00 75.69 244 GLY A N 1
ATOM 1879 C CA . GLY A 1 244 ? -21.184 14.095 14.669 1.00 75.69 244 GLY A CA 1
ATOM 1880 C C . GLY A 1 244 ? -21.253 12.612 14.342 1.00 75.69 244 GLY A C 1
ATOM 1881 O O . GLY A 1 244 ? -22.331 12.030 14.219 1.00 75.69 244 GLY A O 1
ATOM 1882 N N . LEU A 1 245 ? -20.072 12.013 14.202 1.00 74.88 245 LEU A N 1
ATOM 1883 C CA . LEU A 1 245 ? -19.922 10.572 14.071 1.00 74.88 245 LEU A CA 1
ATOM 1884 C C . LEU A 1 245 ? -19.867 9.946 15.467 1.00 74.88 245 LEU A C 1
ATOM 1886 O O . LEU A 1 245 ? -19.003 10.289 16.271 1.00 74.88 245 LEU A O 1
ATOM 1890 N N . TYR A 1 246 ? -20.772 9.008 15.734 1.00 77.69 246 TYR A N 1
ATOM 1891 C CA . TYR A 1 246 ? -20.847 8.288 17.001 1.00 77.69 246 TYR A CA 1
ATOM 1892 C C . TYR A 1 246 ? -20.673 6.793 16.764 1.00 77.69 246 TYR A C 1
ATOM 1894 O O . TYR A 1 246 ? -21.310 6.217 15.884 1.00 77.69 246 TYR A O 1
ATOM 1902 N N . HIS A 1 247 ? -19.838 6.155 17.581 1.00 79.69 247 HIS A N 1
ATOM 1903 C CA . HIS A 1 247 ? -19.707 4.704 17.609 1.00 79.69 247 HIS A CA 1
ATOM 1904 C C . HIS A 1 247 ? -20.570 4.133 18.739 1.00 79.69 247 HIS A C 1
ATOM 1906 O O . HIS A 1 247 ? -20.365 4.460 19.908 1.00 79.69 247 HIS A O 1
ATOM 1912 N N . ILE A 1 248 ? -21.531 3.272 18.394 1.00 82.50 248 ILE A N 1
ATOM 1913 C CA . ILE A 1 248 ? -22.456 2.649 19.349 1.00 82.50 248 ILE A CA 1
ATOM 1914 C C . ILE A 1 248 ? -22.180 1.150 19.392 1.00 82.50 248 ILE A C 1
ATOM 1916 O O . ILE A 1 248 ? -22.255 0.464 18.376 1.00 82.50 248 ILE A O 1
ATOM 1920 N N . GLN A 1 249 ? -21.914 0.632 20.589 1.00 82.62 249 GLN A N 1
ATOM 1921 C CA . GLN A 1 249 ? -21.743 -0.796 20.833 1.00 82.62 249 GLN A CA 1
ATOM 1922 C C . GLN A 1 249 ? -22.722 -1.253 21.913 1.00 82.62 249 GLN A C 1
ATOM 1924 O O . GLN A 1 249 ? -22.753 -0.690 23.004 1.00 82.62 249 GLN A O 1
ATOM 1929 N N . ALA A 1 250 ? -23.489 -2.305 21.628 1.00 81.12 250 ALA A N 1
ATOM 1930 C CA . ALA A 1 250 ? -24.423 -2.905 22.574 1.00 81.12 250 ALA A CA 1
ATOM 1931 C C . ALA A 1 250 ? -24.190 -4.416 22.681 1.00 81.12 250 ALA A C 1
ATOM 1933 O O . ALA A 1 250 ? -23.849 -5.077 21.700 1.00 81.12 250 ALA A O 1
ATOM 1934 N N . ARG A 1 251 ? -24.353 -4.963 23.889 1.00 81.00 251 ARG A N 1
ATOM 1935 C CA . ARG A 1 251 ? -24.226 -6.397 24.182 1.00 81.00 251 ARG A CA 1
ATOM 1936 C C . ARG A 1 251 ? -25.334 -6.807 25.146 1.00 81.00 251 ARG A C 1
ATOM 1938 O O . ARG A 1 251 ? -25.601 -6.086 26.104 1.00 81.00 251 ARG A O 1
ATOM 1945 N N . GLY A 1 252 ? -25.949 -7.961 24.912 1.00 76.38 252 GLY A N 1
ATOM 1946 C CA . GLY A 1 252 ? -27.032 -8.477 25.746 1.00 76.38 252 GLY A CA 1
ATOM 1947 C C . GLY A 1 252 ? -27.340 -9.941 25.447 1.00 76.38 252 GLY A C 1
ATOM 1948 O O . GLY A 1 252 ? -26.859 -10.488 24.456 1.00 76.38 252 GLY A O 1
ATOM 1949 N N . VAL A 1 253 ? -28.126 -10.562 26.325 1.00 78.38 253 VAL A N 1
ATOM 1950 C CA . VAL A 1 253 ? -28.670 -11.911 26.122 1.00 78.38 253 VAL A CA 1
ATOM 1951 C C . VAL A 1 253 ? -30.011 -11.769 25.412 1.00 78.38 253 VAL A C 1
ATOM 1953 O O . VAL A 1 253 ? -30.863 -11.006 25.862 1.00 78.38 253 VAL A O 1
ATOM 1956 N N . ILE A 1 254 ? -30.177 -12.480 24.301 1.00 74.06 254 ILE A N 1
ATOM 1957 C CA . ILE A 1 254 ? -31.400 -12.483 23.498 1.00 74.06 254 ILE A CA 1
ATOM 1958 C C . ILE A 1 254 ? -31.972 -13.894 23.586 1.00 74.06 254 ILE A C 1
ATOM 1960 O O . ILE A 1 254 ? -31.309 -14.844 23.172 1.00 74.06 254 ILE A O 1
ATOM 1964 N N . ASP A 1 255 ? -33.168 -14.027 24.157 1.00 68.06 255 ASP A N 1
ATOM 1965 C CA . ASP A 1 255 ? -33.858 -15.314 24.230 1.00 68.06 255 ASP A CA 1
ATOM 1966 C C . ASP A 1 255 ? -34.434 -15.641 22.845 1.00 68.06 255 ASP A C 1
ATOM 1968 O O . ASP A 1 255 ? -35.440 -15.077 22.411 1.00 68.06 255 ASP A O 1
ATOM 1972 N N . ALA A 1 256 ? -33.704 -16.457 22.090 1.00 59.00 256 ALA A N 1
ATOM 1973 C CA . ALA A 1 256 ? -34.009 -16.783 20.705 1.00 59.00 256 ALA A CA 1
ATOM 1974 C C . ALA A 1 256 ? -35.027 -17.927 20.651 1.00 59.00 256 ALA A C 1
ATOM 1976 O O . ALA A 1 256 ? -34.652 -19.087 20.489 1.00 59.00 256 ALA A O 1
ATOM 1977 N N . SER A 1 257 ? -36.312 -17.602 20.805 1.00 57.12 257 SER A N 1
ATOM 1978 C CA . SER A 1 257 ? -37.397 -18.575 20.604 1.00 57.12 257 SER A CA 1
ATOM 1979 C C . SER A 1 257 ? -38.155 -18.409 19.286 1.00 57.12 257 SER A C 1
ATOM 1981 O O . SER A 1 257 ? -38.729 -19.391 18.838 1.00 57.12 257 SER A O 1
ATOM 1983 N N . ASP A 1 258 ? -38.073 -17.260 18.600 1.00 52.72 258 ASP A N 1
ATOM 1984 C CA . ASP A 1 258 ? -38.741 -17.052 17.307 1.00 52.72 258 ASP A CA 1
ATOM 1985 C C . ASP A 1 258 ? -37.939 -16.160 16.342 1.00 52.72 258 ASP A C 1
ATOM 1987 O O . ASP A 1 258 ? -37.168 -15.280 16.735 1.00 52.72 258 ASP A O 1
ATOM 1991 N N . ILE A 1 259 ? -38.137 -16.398 15.041 1.00 49.28 259 ILE A N 1
ATOM 1992 C CA . ILE A 1 259 ? -37.509 -15.689 13.917 1.00 49.28 259 ILE A CA 1
ATOM 1993 C C . ILE A 1 259 ? -37.735 -14.175 14.070 1.00 49.28 259 ILE A C 1
ATOM 1995 O O . ILE A 1 259 ? -38.851 -13.688 13.910 1.00 49.28 259 ILE A O 1
ATOM 1999 N N . GLY A 1 260 ? -36.663 -13.431 14.368 1.00 54.72 260 GLY A N 1
ATOM 2000 C CA . GLY A 1 260 ? -36.699 -11.974 14.560 1.00 54.72 260 GLY A CA 1
ATOM 2001 C C . GLY A 1 260 ? -36.042 -11.453 15.843 1.00 54.72 260 GLY A C 1
ATOM 2002 O O . GLY A 1 260 ? -36.125 -10.257 16.115 1.00 54.72 260 GLY A O 1
ATOM 2003 N N . SER A 1 261 ? -35.383 -12.298 16.641 1.00 59.75 261 SER A N 1
ATOM 2004 C CA . SER A 1 261 ? -34.749 -11.855 17.889 1.00 59.75 261 SER A CA 1
ATOM 2005 C C . SER A 1 261 ? -33.471 -11.036 17.629 1.00 59.75 261 SER A C 1
ATOM 2007 O O . SER A 1 261 ? -32.476 -11.549 17.118 1.00 59.75 261 SER A O 1
ATOM 2009 N N . GLY A 1 262 ? -33.483 -9.751 17.989 1.00 66.44 262 GLY A N 1
ATOM 2010 C CA . GLY A 1 262 ? -32.371 -8.825 17.768 1.00 66.44 262 GLY A CA 1
ATOM 2011 C C . GLY A 1 262 ? -32.534 -7.532 18.564 1.00 66.44 262 GLY A C 1
ATOM 2012 O O . GLY A 1 262 ? -33.645 -7.158 18.933 1.00 66.44 262 GLY A O 1
ATOM 2013 N N . LEU A 1 263 ? -31.431 -6.825 18.823 1.00 73.31 263 LEU A N 1
ATOM 2014 C CA . LEU A 1 263 ? -31.499 -5.465 19.355 1.00 73.31 263 LEU A CA 1
ATOM 2015 C C . LEU A 1 263 ? -31.685 -4.488 18.193 1.00 73.31 263 LEU A C 1
ATOM 2017 O O . LEU A 1 263 ? -30.847 -4.418 17.295 1.00 73.31 263 LEU A O 1
ATOM 2021 N N . ARG A 1 264 ? -32.762 -3.706 18.229 1.00 76.38 264 ARG A N 1
ATOM 2022 C CA . ARG A 1 264 ? -33.019 -2.654 17.247 1.00 76.38 264 ARG A CA 1
ATOM 2023 C C . ARG A 1 264 ? -32.667 -1.292 17.833 1.00 76.38 264 ARG A C 1
ATOM 2025 O O . ARG A 1 264 ? -33.230 -0.891 18.845 1.00 76.38 264 ARG A O 1
ATOM 2032 N N . LEU A 1 265 ? -31.782 -0.566 17.156 1.00 81.62 265 LEU A N 1
ATOM 2033 C CA . LEU A 1 265 ? -31.567 0.856 17.401 1.00 81.62 265 LEU A CA 1
ATOM 2034 C C . LEU A 1 265 ? -32.525 1.660 16.514 1.00 81.62 265 LEU A C 1
ATOM 2036 O O . LEU A 1 265 ? -32.572 1.446 15.302 1.00 81.62 265 LEU A O 1
ATOM 2040 N N . ILE A 1 266 ? -33.289 2.574 17.110 1.00 81.81 266 ILE A N 1
ATOM 2041 C CA . ILE A 1 266 ? -34.142 3.512 16.375 1.00 81.81 266 ILE A CA 1
ATOM 2042 C C . ILE A 1 266 ? -33.480 4.883 16.440 1.00 81.81 266 ILE A C 1
ATOM 2044 O O . ILE A 1 266 ? -33.261 5.415 17.525 1.00 81.81 266 ILE A O 1
ATOM 2048 N N . VAL A 1 267 ? -33.154 5.438 15.274 1.00 81.19 267 VAL A N 1
ATOM 2049 C CA . VAL A 1 267 ? -32.592 6.785 15.147 1.00 81.19 267 VAL A CA 1
ATOM 2050 C C . VAL A 1 267 ? -33.706 7.716 14.693 1.00 81.19 267 VAL A C 1
ATOM 2052 O O . VAL A 1 267 ? -34.338 7.473 13.666 1.00 81.19 267 VAL A O 1
ATOM 2055 N N . GLY A 1 268 ? -33.953 8.770 15.461 1.00 77.38 268 GLY A N 1
ATOM 2056 C CA . GLY A 1 268 ? -34.936 9.797 15.142 1.00 77.38 268 GLY A CA 1
ATOM 2057 C C . GLY A 1 268 ? -34.422 11.170 15.549 1.00 77.38 268 GLY A C 1
ATOM 2058 O O . GLY A 1 268 ? -33.612 11.289 16.467 1.00 77.38 268 GLY A O 1
ATOM 2059 N N . SER A 1 269 ? -34.881 12.209 14.858 1.00 64.75 269 SER A N 1
ATOM 2060 C CA . SER A 1 269 ? -34.663 13.592 15.274 1.00 64.75 269 SER A CA 1
ATOM 2061 C C . SER A 1 269 ? -35.728 13.976 16.295 1.00 64.75 269 SER A C 1
ATOM 2063 O O . SER A 1 269 ? -36.918 13.942 15.981 1.00 64.75 269 SER A O 1
ATOM 2065 N N . THR A 1 270 ? -35.322 14.366 17.499 1.00 56.53 270 THR A N 1
ATOM 2066 C CA . THR A 1 270 ? -36.210 15.092 18.410 1.00 56.53 270 THR A CA 1
ATOM 2067 C C . THR A 1 270 ? -36.397 16.498 17.845 1.00 56.53 270 THR A C 1
ATOM 2069 O O . THR A 1 270 ? -35.453 17.288 17.856 1.00 56.53 270 THR A O 1
ATOM 2072 N N . SER A 1 271 ? -37.570 16.768 17.273 1.00 43.41 271 SER A N 1
ATOM 2073 C CA . SER A 1 271 ? -38.026 18.117 16.910 1.00 43.41 271 SER A CA 1
ATOM 2074 C C . SER A 1 271 ? -38.322 18.953 18.146 1.00 43.41 271 SER A C 1
ATOM 2076 O O . SER A 1 271 ? -38.975 18.379 19.050 1.00 43.41 271 SER A O 1
#

Organism: NCBI:txid120398

Secondary structure (DSSP, 8-state):
-PPP-STTSSS-------EEEEEEEEE--TTS-TT--EEEEEEE-TTS-S-EEEEEEETTT--EEEEEES-GGGGSPTT-S----HHHHHHHHHHHHHHHHHT-----S-EEEEEE-GGG-EEEEEEEEEETTEEEEEEEEEEEP---HHHHHHHHHHHHHHHHHHHHHHHHHHHHS---HHHHHHHHHHHHHHS----EEE------TTSPPP-EEES--SSS-TTSEEE-TTSS-EEE-S-S-------------STT--PPP------

pLDDT: mean 75.82, std 17.86, range [32.03, 97.25]

Sequence (271 aa):
MASPNHSSQAIVATLLPSNEILELLTVSFPSQSATHTFAVKMFLSDNEDLPMRLWLESNDTKHQWECLVLDTQNHVPKGAKYVLPWDSVVSSLKSGLEHLASHATCECDYVVTLEDGDSGHLRLALVLPYARSYYATYSFDLVPMAIEKVDIVHAQLRDVQAQLRVVQDQLRDALIEKPSMAATNNLLNAAALNDPLYASLKSMSTASPETFLTWKQIGATAGRRHSQISLLADAATISLAQPGLYHIQARGVIDASDIGSGLRLIVGSTS

Foldseek 3Di:
DDDDDPPPPPPPPPPAFDAWPDWFAFFDFPQDPRPKTKTWTKGAHPVNHDFIKIKIATPVPRWIWIFTPRDQVVFFDPPPPDDDDPVVVVVQVRVQRVCRRVVDPDDDQKHWHWDQDPPRWIWIKIWHDDDPPDITIGITTIHTDPDDPVNSVVVVVVVVVVVVVVVVVVVVVVVPPPDDPVVVVVCLVVVQVPQPQDWDWDFPDDDDPVDATAIDTDDDRPHPPQPQWDQDPVSRDIDGPDDDDDDDDDDDDWPPPDDPTDDDDDDDDDD

Radius of gyration: 28.13 Å; chains: 1; bounding box: 74×73×67 Å